Protein AF-A0A9W6TA05-F1 (afdb_monomer_lite)

Secondary structure (DSSP, 8-state):
-HHHHHHHTTGGG-TTHHHHS--HHHHHHHHHHHS--HHHHHHHHHH-GGGTS-GGGGS-HHHHHHHHSSS-----SHHHHHHHHHHHHHHS--HHHHHHHHHHHS-SEEEHHHHHHHHHHHS-HHHHHHHHHHHHHTS-S-HHHHHHHHH-SSTTS--TTS--THHHHHHHHHHHHHHHHHTT----GGGSSS---S--------SS--HHHHHHHHHHHHHHHHHHHHHHHHHTTSEEE-TT-TTEEEE---TT-

InterPro domains:
  IPR020795 Origin recognition complex, subunit 3 [PTHR12748] (10-254)
  IPR040855 Origin recognition complex subunit 3, winged helix C-terminal [PF18137] (39-254)

pLDDT: mean 71.51, std 18.36, range [35.97, 97.12]

Sequence (257 aa):
MIRKLLIKLNLSQLPFNEIFLIDYHYLFNVKLTINPNLRYNLNNSMTNSRYYLINYLHIKNEELNKRFGEGGVSGGEVNGIFDDSFKLYKLMEPSVIELYRLYREANKIINIYDFYTAFKYSLPKLKLVKLINGLINSGSDDDDERVKRILYINDNRINSDEIDSDFTDLKKSIRGILEVMTSKGDMRQDDKDEMLDLDEDEYDDNDDDNDDDDDYEWDKITLSWFLQQLVELNIIGYLKENKSKNEFFEKLVWKGI

Foldseek 3Di:
DVVVVCVVVVVVPDPPVPVVDDDVVNVVVVCCVVDPPVVVVVVCCLACVVVVPPPPLPPPVVVVCVVPVVPDDPPDDPPPVVVLVSVVCNQDPQLLSLLVVLLQVDDQKDFPVVSLVVSLVSHPLVSVLVSLVVQQVVDPPPSVVVNCVVLDPDPPPDPVPDDDPVCVVVVVLLVVVVCVVVVVPDDDPVVVPPDPDDDPPDDPPDDDPPPVVSVVVSSVSSVSSSSVSVVVCVVVPQWDQDPVDSRIIGGDDHPPD

Radius of gyration: 27.17 Å; chains: 1; bounding box: 50×50×102 Å

Structure (mmCIF, N/CA/C/O backbone):
data_AF-A0A9W6TA05-F1
#
_entry.id   AF-A0A9W6TA05-F1
#
loop_
_atom_site.group_PDB
_atom_site.id
_atom_site.type_symbol
_atom_site.label_atom_id
_atom_site.label_alt_id
_atom_site.label_comp_id
_atom_site.label_asym_id
_atom_site.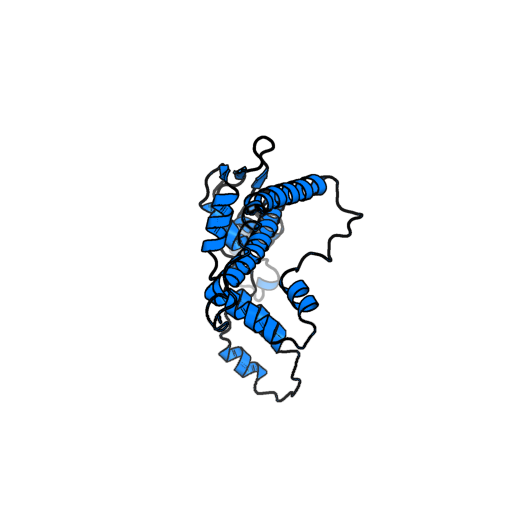label_entity_id
_atom_site.label_seq_id
_atom_site.pdbx_PDB_ins_code
_atom_site.Cartn_x
_atom_site.Cartn_y
_atom_site.Cartn_z
_atom_site.occupancy
_atom_site.B_iso_or_equiv
_atom_site.auth_seq_id
_atom_site.auth_comp_id
_atom_site.auth_asym_id
_atom_site.auth_atom_id
_atom_site.pdbx_PDB_model_num
ATOM 1 N N . MET A 1 1 ? 7.120 11.241 -42.502 1.00 56.31 1 MET A N 1
ATOM 2 C CA . MET A 1 1 ? 7.703 12.041 -43.606 1.00 56.31 1 MET A CA 1
ATOM 3 C C . MET A 1 1 ? 9.140 11.612 -43.924 1.00 56.31 1 MET A C 1
ATOM 5 O O . MET A 1 1 ? 9.411 11.298 -45.073 1.00 56.31 1 MET A O 1
ATOM 9 N N . ILE A 1 2 ? 10.015 11.466 -42.920 1.00 62.84 2 ILE A N 1
ATOM 10 C CA . ILE A 1 2 ? 11.440 11.098 -43.085 1.00 62.84 2 ILE A CA 1
ATOM 11 C C . ILE A 1 2 ? 11.657 9.707 -43.721 1.00 62.84 2 ILE A C 1
ATOM 13 O O . ILE A 1 2 ? 12.405 9.599 -44.685 1.00 62.84 2 ILE A O 1
ATOM 17 N N . ARG A 1 3 ? 10.932 8.655 -43.299 1.00 59.56 3 ARG A N 1
ATOM 18 C CA . ARG A 1 3 ? 11.033 7.316 -43.931 1.00 59.56 3 ARG A CA 1
ATOM 19 C C . ARG A 1 3 ? 10.681 7.312 -45.427 1.00 59.56 3 ARG A C 1
ATOM 21 O O . ARG A 1 3 ? 11.324 6.615 -46.199 1.00 59.56 3 ARG A O 1
ATOM 28 N N . LYS A 1 4 ? 9.705 8.125 -45.855 1.00 69.25 4 LYS A N 1
ATOM 29 C CA . LYS A 1 4 ? 9.342 8.250 -47.280 1.00 69.25 4 LYS A CA 1
ATOM 30 C C . LYS A 1 4 ? 10.450 8.933 -48.093 1.00 69.25 4 LYS A C 1
ATOM 32 O O . LYS A 1 4 ? 10.647 8.567 -49.243 1.00 69.25 4 LYS A O 1
ATOM 37 N N . LEU A 1 5 ? 11.181 9.881 -47.500 1.00 68.69 5 LEU A N 1
ATOM 38 C CA . LEU A 1 5 ? 12.358 10.519 -48.106 1.00 68.69 5 LEU A CA 1
ATOM 39 C C . LEU A 1 5 ? 13.561 9.565 -48.178 1.00 68.69 5 LEU A C 1
ATOM 41 O O . LEU A 1 5 ? 14.211 9.505 -49.215 1.00 68.69 5 LEU A O 1
ATOM 45 N N . LEU A 1 6 ? 13.803 8.768 -47.133 1.00 64.44 6 LEU A N 1
ATOM 46 C CA . LEU A 1 6 ? 14.880 7.765 -47.095 1.00 64.44 6 LEU A CA 1
ATOM 47 C C . LEU A 1 6 ? 14.702 6.661 -48.147 1.00 64.44 6 LEU A C 1
ATOM 49 O O . LEU A 1 6 ? 15.662 6.308 -48.827 1.00 64.44 6 LEU A O 1
ATOM 53 N N . ILE A 1 7 ? 13.469 6.171 -48.327 1.00 71.31 7 ILE A N 1
ATOM 54 C CA . ILE A 1 7 ? 13.131 5.197 -49.380 1.00 71.31 7 ILE A CA 1
ATOM 55 C C . ILE A 1 7 ? 13.336 5.819 -50.768 1.00 71.31 7 ILE A C 1
ATOM 57 O O . ILE A 1 7 ? 13.881 5.179 -51.660 1.00 71.31 7 ILE A O 1
ATOM 61 N N . LYS A 1 8 ? 12.955 7.091 -50.946 1.00 75.94 8 LYS A N 1
ATOM 62 C CA . LYS A 1 8 ? 13.115 7.808 -52.220 1.00 75.94 8 LYS A CA 1
ATOM 63 C C . LYS A 1 8 ? 14.584 8.059 -52.589 1.00 75.94 8 LYS A C 1
ATOM 65 O O . LYS A 1 8 ? 14.888 8.190 -53.768 1.00 75.94 8 LYS A O 1
ATOM 70 N N . LEU A 1 9 ? 15.473 8.122 -51.596 1.00 76.69 9 LEU A N 1
ATOM 71 C CA . LEU A 1 9 ? 16.919 8.309 -51.765 1.00 76.69 9 LEU A CA 1
ATOM 72 C C . LEU A 1 9 ? 17.707 6.985 -51.799 1.00 76.69 9 LEU A C 1
ATOM 74 O O . LEU A 1 9 ? 18.929 7.018 -51.876 1.00 76.69 9 LEU A O 1
ATOM 78 N N . ASN A 1 10 ? 17.026 5.833 -51.740 1.00 69.62 10 ASN A N 1
ATOM 79 C CA . ASN A 1 10 ? 17.629 4.494 -51.726 1.00 69.62 10 ASN A CA 1
ATOM 80 C C . ASN A 1 10 ? 18.672 4.274 -50.606 1.00 69.62 10 ASN A C 1
ATOM 82 O O . ASN A 1 10 ? 19.547 3.417 -50.702 1.00 69.62 10 ASN A O 1
ATOM 86 N N . LEU A 1 11 ? 18.576 5.044 -49.516 1.00 67.31 11 LEU A N 1
ATOM 87 C CA . LEU A 1 11 ? 19.518 4.989 -48.392 1.00 67.31 11 LEU A CA 1
ATOM 88 C C . LEU A 1 11 ? 19.245 3.807 -47.452 1.00 67.31 11 LEU A C 1
ATOM 90 O O . LEU A 1 11 ? 20.014 3.572 -46.530 1.00 67.31 11 LEU A O 1
ATOM 94 N N . SER A 1 12 ? 18.170 3.045 -47.671 1.00 63.91 12 SER A N 1
ATOM 95 C CA . SER A 1 12 ? 17.747 1.932 -46.811 1.00 63.91 12 SER A CA 1
ATOM 96 C C . SER A 1 12 ? 18.666 0.706 -46.839 1.00 63.91 12 SER A C 1
ATOM 98 O O . SER A 1 12 ? 18.468 -0.188 -46.026 1.00 63.91 12 SER A O 1
ATOM 100 N N . GLN A 1 13 ? 19.639 0.640 -47.752 1.00 71.94 13 GLN A N 1
ATOM 101 C CA . GLN A 1 13 ? 20.554 -0.504 -47.903 1.00 71.94 13 GLN A CA 1
ATOM 102 C C . GLN A 1 13 ? 21.997 -0.209 -47.471 1.00 71.94 13 GLN A C 1
ATOM 104 O O . GLN A 1 13 ? 22.877 -1.043 -47.674 1.00 71.94 13 GLN A O 1
ATOM 109 N N . LEU A 1 14 ? 22.268 0.965 -46.892 1.00 77.44 14 LEU A N 1
ATOM 110 C CA . LEU A 1 14 ? 23.606 1.263 -46.393 1.00 77.44 14 LEU A CA 1
ATOM 111 C C . LEU A 1 14 ? 23.923 0.384 -45.168 1.00 77.44 14 LEU A C 1
ATOM 113 O O . LEU A 1 14 ? 23.094 0.289 -44.257 1.00 77.44 14 LEU A O 1
ATOM 117 N N . PRO A 1 15 ? 25.106 -0.253 -45.124 1.00 80.88 15 PRO A N 1
ATOM 118 C CA . PRO A 1 15 ? 25.540 -0.982 -43.941 1.00 80.88 15 PRO A CA 1
ATOM 119 C C . PRO A 1 15 ? 25.705 -0.016 -42.756 1.00 80.88 15 PRO A C 1
ATOM 121 O O . PRO A 1 15 ? 26.168 1.110 -42.937 1.00 80.88 15 PRO A O 1
ATOM 124 N N . PHE A 1 16 ? 25.353 -0.468 -41.546 1.00 80.06 16 PHE A N 1
ATOM 125 C CA . PHE A 1 16 ? 25.470 0.282 -40.281 1.00 80.06 16 PHE A CA 1
ATOM 126 C C . PHE A 1 16 ? 24.572 1.522 -40.139 1.00 80.06 16 PHE A C 1
ATOM 128 O O . PHE A 1 16 ? 24.846 2.408 -39.324 1.00 80.06 16 PHE A O 1
ATOM 135 N N . ASN A 1 17 ? 23.477 1.599 -40.894 1.00 78.25 17 ASN A N 1
ATOM 136 C CA . ASN A 1 17 ? 22.502 2.684 -40.775 1.00 78.25 17 ASN A CA 1
ATOM 137 C C . ASN A 1 17 ? 21.913 2.835 -39.365 1.00 78.25 17 ASN A C 1
ATOM 139 O O . ASN A 1 17 ? 21.537 3.938 -38.972 1.00 78.25 17 ASN A O 1
ATOM 143 N N . GLU A 1 18 ? 21.848 1.750 -38.599 1.00 79.06 18 GLU A N 1
ATOM 144 C CA . GLU A 1 18 ? 21.325 1.716 -37.233 1.00 79.06 18 GLU A CA 1
ATOM 145 C C . GLU A 1 18 ? 22.164 2.556 -36.258 1.00 79.06 18 GLU A C 1
ATOM 147 O O . GLU A 1 18 ? 21.646 3.006 -35.241 1.00 79.06 18 GLU A O 1
ATOM 152 N N . ILE A 1 19 ? 23.443 2.805 -36.570 1.00 82.38 19 ILE A N 1
ATOM 153 C CA . ILE A 1 19 ? 24.331 3.636 -35.740 1.00 82.38 19 ILE A CA 1
ATOM 154 C C . ILE A 1 19 ? 23.990 5.124 -35.901 1.00 82.38 19 ILE A C 1
ATOM 156 O O . ILE A 1 19 ? 24.067 5.894 -34.945 1.00 82.38 19 ILE A O 1
ATOM 160 N N . PHE A 1 20 ? 23.610 5.537 -37.112 1.00 79.31 20 PHE A N 1
ATOM 161 C CA . PHE A 1 20 ? 23.388 6.945 -37.456 1.00 79.31 20 PHE A CA 1
ATOM 162 C C . PHE A 1 20 ? 21.909 7.348 -37.449 1.00 79.31 20 PHE A C 1
ATOM 164 O O . PHE A 1 20 ? 21.596 8.539 -37.484 1.00 79.31 20 PHE A O 1
ATOM 171 N N . LEU A 1 21 ? 20.992 6.377 -37.408 1.00 78.25 21 LEU A N 1
ATOM 172 C CA . LEU A 1 21 ? 19.553 6.610 -37.386 1.00 78.25 21 LEU A CA 1
ATOM 173 C C . LEU A 1 21 ? 18.956 6.181 -36.046 1.00 78.25 21 LEU A C 1
ATOM 175 O O . LEU A 1 21 ? 19.022 5.021 -35.656 1.00 78.25 21 LEU A O 1
ATOM 179 N N . ILE A 1 22 ? 18.281 7.116 -35.379 1.00 80.44 22 ILE A N 1
ATOM 180 C CA . ILE A 1 22 ? 17.487 6.808 -34.189 1.00 80.44 22 ILE A CA 1
ATOM 181 C C . ILE A 1 22 ? 16.205 6.114 -34.647 1.00 80.44 22 ILE A C 1
ATOM 183 O O . ILE A 1 22 ? 15.348 6.725 -35.295 1.00 80.44 22 ILE A O 1
ATOM 187 N N . ASP A 1 23 ? 16.070 4.832 -34.313 1.00 80.38 23 ASP A N 1
ATOM 188 C CA . ASP A 1 23 ? 14.856 4.088 -34.622 1.00 80.38 23 ASP A CA 1
ATOM 189 C C . ASP A 1 23 ? 13.650 4.634 -33.838 1.00 80.38 23 ASP A C 1
ATOM 191 O O . ASP A 1 23 ? 13.758 5.210 -32.751 1.00 80.38 23 ASP A O 1
ATOM 195 N N . TYR A 1 24 ? 12.462 4.419 -34.391 1.00 78.44 24 TYR A N 1
ATOM 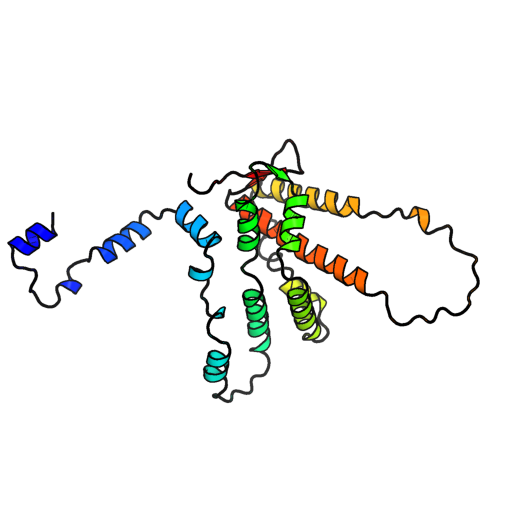196 C CA . TYR A 1 24 ? 11.197 4.827 -33.799 1.00 78.44 24 TYR A CA 1
ATOM 197 C C . TYR A 1 24 ? 10.989 4.228 -32.398 1.00 78.44 24 TYR A C 1
ATOM 199 O O . TYR A 1 24 ? 10.402 4.881 -31.537 1.00 78.44 24 TYR A O 1
ATOM 207 N N . HIS A 1 25 ? 11.516 3.026 -32.142 1.00 78.19 25 HIS A N 1
ATOM 208 C CA . HIS A 1 25 ? 11.503 2.407 -30.815 1.00 78.19 25 HIS A CA 1
ATOM 209 C C . HIS A 1 25 ? 12.269 3.236 -29.771 1.00 78.19 25 HIS A C 1
ATOM 211 O O . HIS A 1 25 ? 11.769 3.451 -28.667 1.00 78.19 25 HIS A O 1
ATOM 217 N N . TYR A 1 26 ? 13.431 3.789 -30.128 1.00 81.44 26 TYR A N 1
ATOM 218 C CA . TYR A 1 26 ? 14.169 4.694 -29.244 1.00 81.44 26 TYR A CA 1
ATOM 219 C C . TYR A 1 26 ? 13.453 6.029 -29.083 1.00 81.44 26 TYR A C 1
ATOM 221 O O . TYR A 1 26 ? 13.396 6.560 -27.977 1.00 81.44 26 TYR A O 1
ATOM 229 N N . LEU A 1 27 ? 12.837 6.544 -30.151 1.00 83.50 27 LEU A N 1
ATOM 230 C CA . LEU A 1 27 ? 12.038 7.765 -30.069 1.00 83.50 27 LEU A CA 1
ATOM 231 C C . LEU A 1 27 ? 10.844 7.608 -29.114 1.00 83.50 27 LEU A C 1
ATOM 233 O O . LEU A 1 27 ? 10.501 8.552 -28.407 1.00 83.50 27 LEU A O 1
ATOM 237 N N . PHE A 1 28 ? 10.229 6.423 -29.060 1.00 83.31 28 PHE A N 1
ATOM 238 C CA . PHE A 1 28 ? 9.178 6.113 -28.091 1.00 83.31 28 PHE A CA 1
ATOM 239 C C . PHE A 1 28 ? 9.702 6.156 -26.650 1.00 83.31 28 PHE A C 1
ATOM 241 O O . PHE A 1 28 ? 9.087 6.813 -25.812 1.00 83.31 28 PHE A O 1
ATOM 248 N N . ASN A 1 29 ? 10.860 5.548 -26.378 1.00 85.12 29 ASN A N 1
ATOM 249 C CA . ASN A 1 29 ? 11.486 5.605 -25.054 1.00 85.12 29 ASN A CA 1
ATOM 250 C C . ASN A 1 29 ? 11.856 7.039 -24.666 1.00 85.12 29 ASN A C 1
ATOM 252 O O . ASN A 1 29 ? 11.497 7.483 -23.584 1.00 85.12 29 ASN A O 1
ATOM 256 N N . VAL A 1 30 ? 12.470 7.801 -25.575 1.00 88.12 30 VAL A N 1
ATOM 257 C CA . VAL A 1 30 ? 12.788 9.222 -25.357 1.00 88.12 30 VAL A CA 1
ATOM 258 C C . VAL A 1 30 ? 11.518 10.028 -25.086 1.00 88.12 30 VAL A C 1
ATOM 260 O O . VAL A 1 30 ? 11.490 10.853 -24.177 1.00 88.12 30 VAL A O 1
ATOM 263 N N . LYS A 1 31 ? 10.432 9.764 -25.822 1.00 89.56 31 LYS A N 1
ATOM 264 C CA . LYS A 1 31 ? 9.136 10.406 -25.580 1.00 89.56 31 LYS A CA 1
ATOM 265 C C . LYS A 1 31 ? 8.586 10.066 -24.194 1.00 89.56 31 LYS A C 1
ATOM 267 O O . LYS A 1 31 ? 8.088 10.969 -23.528 1.00 89.56 31 LYS A O 1
ATOM 272 N N . LEU A 1 32 ? 8.680 8.808 -23.761 1.00 88.31 32 LEU A N 1
ATOM 273 C CA . LEU A 1 32 ? 8.287 8.393 -22.412 1.00 88.31 32 LEU A CA 1
ATOM 274 C C . LEU A 1 32 ? 9.163 9.034 -21.331 1.00 88.31 32 LEU A C 1
ATOM 276 O O . LEU A 1 32 ? 8.643 9.382 -20.278 1.00 88.31 32 LEU A O 1
ATOM 280 N N . THR A 1 33 ? 10.460 9.217 -21.585 1.00 91.06 33 THR A N 1
ATOM 281 C CA . THR A 1 33 ? 11.382 9.884 -20.656 1.00 91.06 33 THR A CA 1
ATOM 282 C C . THR A 1 33 ? 11.085 11.378 -20.535 1.00 91.06 33 THR A C 1
ATOM 284 O O . THR A 1 33 ? 11.105 11.911 -19.432 1.00 91.06 33 THR A O 1
ATOM 287 N N . ILE A 1 34 ? 10.795 12.059 -21.649 1.00 93.56 34 ILE A N 1
ATOM 288 C CA . ILE A 1 34 ? 10.547 13.511 -21.670 1.00 93.56 34 ILE A CA 1
ATOM 289 C C . ILE A 1 34 ? 9.137 13.852 -21.173 1.00 93.56 34 ILE A C 1
ATOM 291 O O . ILE A 1 34 ? 8.950 14.857 -20.494 1.00 93.56 34 ILE A O 1
ATOM 295 N N . ASN A 1 35 ? 8.136 13.044 -21.526 1.00 93.88 35 ASN A N 1
ATOM 296 C CA . ASN A 1 35 ? 6.744 13.266 -21.143 1.00 93.88 35 ASN A CA 1
ATOM 297 C C . ASN A 1 35 ? 6.129 11.974 -20.584 1.00 93.88 35 ASN A C 1
ATOM 299 O O . ASN A 1 35 ? 5.323 11.319 -21.261 1.00 93.88 35 ASN A O 1
ATOM 303 N N . PRO A 1 36 ? 6.535 11.569 -19.367 1.00 92.12 36 PRO A N 1
ATOM 304 C CA . PRO A 1 36 ? 5.981 10.391 -18.730 1.00 92.12 36 PRO A CA 1
ATOM 305 C C . PRO A 1 36 ? 4.531 10.649 -18.325 1.00 92.12 36 PRO A C 1
ATOM 307 O O . PRO A 1 36 ? 4.202 11.662 -17.708 1.00 92.12 36 PRO A O 1
ATOM 310 N N . ASN A 1 37 ? 3.653 9.683 -18.588 1.00 90.56 37 ASN A N 1
ATOM 311 C CA . ASN A 1 37 ? 2.328 9.693 -17.983 1.00 90.56 37 ASN A CA 1
ATOM 312 C C . ASN A 1 37 ? 2.445 9.235 -16.520 1.00 90.56 37 ASN A C 1
ATOM 314 O O . ASN A 1 37 ? 2.295 8.052 -16.214 1.00 90.56 37 ASN A O 1
ATOM 318 N N . LEU A 1 38 ? 2.757 10.181 -15.628 1.00 89.50 38 LEU A N 1
ATOM 319 C CA . LEU A 1 38 ? 3.044 9.923 -14.212 1.00 89.50 38 LEU A CA 1
ATOM 320 C C . LEU A 1 38 ? 1.918 9.148 -13.524 1.00 89.50 38 LEU A C 1
ATOM 322 O O . LEU A 1 38 ? 2.171 8.147 -12.861 1.00 89.50 38 LEU A O 1
ATOM 326 N N . ARG A 1 39 ? 0.664 9.559 -13.737 1.00 88.81 39 ARG A N 1
ATOM 327 C CA . ARG A 1 39 ? -0.498 8.932 -13.095 1.00 88.81 39 ARG A CA 1
ATOM 328 C C . ARG A 1 39 ? -0.754 7.521 -13.611 1.00 88.81 39 ARG A C 1
ATOM 330 O O . ARG A 1 39 ? -1.087 6.637 -12.826 1.00 88.81 39 ARG A O 1
ATOM 337 N N . TYR A 1 40 ? -0.588 7.291 -14.913 1.00 90.00 40 TYR A N 1
ATOM 338 C CA . TYR A 1 40 ? -0.660 5.941 -15.472 1.00 90.00 40 TYR A CA 1
ATOM 339 C C . TYR A 1 40 ? 0.447 5.051 -14.902 1.00 90.00 40 TYR A C 1
ATOM 341 O O . TYR A 1 40 ? 0.157 3.950 -14.443 1.00 90.00 40 TYR A O 1
ATOM 349 N N . ASN A 1 41 ? 1.688 5.544 -14.879 1.00 89.75 41 ASN A N 1
ATOM 350 C CA . ASN A 1 41 ? 2.835 4.793 -14.375 1.00 89.75 41 ASN A CA 1
ATOM 351 C C . ASN A 1 41 ? 2.672 4.438 -12.896 1.00 89.75 41 ASN A C 1
ATOM 353 O O . ASN A 1 41 ? 2.888 3.288 -12.535 1.00 89.75 41 ASN A O 1
ATOM 357 N N . LEU A 1 42 ? 2.219 5.386 -12.073 1.00 90.31 42 LEU A N 1
ATOM 358 C CA . LEU A 1 42 ? 1.962 5.185 -10.649 1.00 90.31 42 LEU A CA 1
ATOM 359 C C . LEU A 1 42 ? 0.830 4.177 -10.401 1.00 90.31 42 LEU A C 1
ATOM 361 O O . LEU A 1 42 ? 0.972 3.249 -9.612 1.00 90.31 42 LEU A O 1
ATOM 365 N N . ASN A 1 43 ? -0.298 4.313 -11.104 1.00 90.69 43 ASN A N 1
ATOM 366 C CA . ASN A 1 43 ? -1.389 3.340 -10.994 1.00 90.69 43 ASN A CA 1
ATOM 367 C C . ASN A 1 43 ? -0.948 1.946 -11.460 1.00 90.69 43 ASN A C 1
ATOM 369 O O . ASN A 1 43 ? -1.355 0.933 -10.883 1.00 90.69 43 ASN A O 1
ATOM 373 N N . ASN A 1 44 ? -0.124 1.882 -12.509 1.00 90.50 44 ASN A N 1
ATOM 374 C CA . ASN A 1 44 ? 0.406 0.626 -13.017 1.00 90.50 44 ASN A CA 1
ATOM 375 C C . ASN A 1 44 ? 1.425 0.007 -12.054 1.00 90.50 44 ASN A C 1
ATOM 377 O O . ASN A 1 44 ? 1.394 -1.206 -11.882 1.00 90.50 44 ASN A O 1
ATOM 381 N N . SER A 1 45 ? 2.269 0.802 -11.391 1.00 90.62 45 SER A N 1
ATOM 382 C CA . SER A 1 45 ? 3.227 0.302 -10.399 1.00 90.62 45 SER A CA 1
ATOM 383 C C . SER A 1 45 ? 2.544 -0.206 -9.137 1.00 90.62 45 SER A C 1
ATOM 385 O O . SER A 1 45 ? 2.928 -1.253 -8.629 1.00 90.62 45 SER A O 1
ATOM 387 N N . MET A 1 46 ? 1.483 0.469 -8.687 1.00 89.69 46 MET A N 1
ATOM 388 C CA . MET A 1 46 ? 0.685 0.019 -7.543 1.00 89.69 46 MET A CA 1
ATOM 389 C C . MET A 1 46 ? -0.204 -1.190 -7.876 1.00 89.69 46 MET A C 1
ATOM 391 O O . MET A 1 46 ? -0.543 -1.971 -6.998 1.00 89.69 46 MET A O 1
ATOM 395 N N . THR A 1 47 ? -0.590 -1.378 -9.145 1.00 90.06 47 THR A N 1
ATOM 396 C CA . THR A 1 47 ? -1.385 -2.549 -9.566 1.00 90.06 47 THR A CA 1
ATOM 397 C C . THR A 1 47 ? -0.514 -3.758 -9.898 1.00 90.06 47 THR A C 1
ATOM 399 O O . THR A 1 47 ? -0.886 -4.886 -9.593 1.00 90.06 47 THR A O 1
ATOM 402 N N . A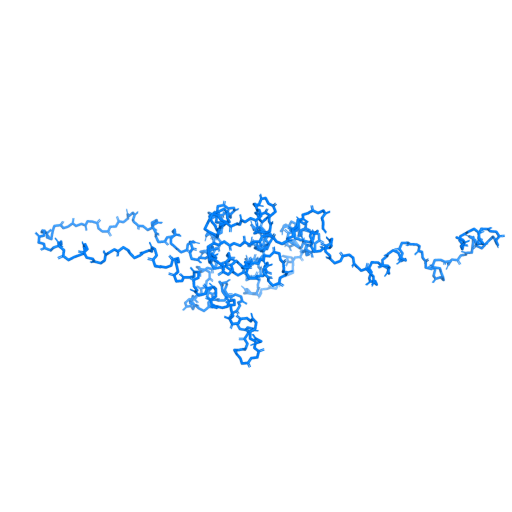SN A 1 48 ? 0.618 -3.533 -10.562 1.00 86.44 48 ASN A N 1
ATOM 403 C CA . ASN A 1 48 ? 1.489 -4.571 -11.099 1.00 86.44 48 ASN A CA 1
ATOM 404 C C . ASN A 1 48 ? 2.920 -4.393 -10.580 1.00 86.44 48 ASN A C 1
ATOM 406 O O . ASN A 1 48 ? 3.879 -4.280 -11.349 1.00 86.44 48 ASN A O 1
ATOM 410 N N . SER A 1 49 ? 3.048 -4.386 -9.257 1.00 85.62 49 SER A N 1
ATOM 411 C CA . SER A 1 49 ? 4.304 -4.256 -8.510 1.00 85.62 49 SER A CA 1
ATOM 412 C C . SER A 1 49 ? 5.419 -5.179 -9.016 1.00 85.62 49 SER A C 1
ATOM 414 O O . SER A 1 49 ? 6.576 -4.775 -9.117 1.00 85.62 49 SER A O 1
ATOM 416 N N . ARG A 1 50 ? 5.046 -6.386 -9.454 1.00 80.88 50 ARG A N 1
ATOM 417 C CA . ARG A 1 50 ? 5.931 -7.432 -9.989 1.00 80.88 50 ARG A CA 1
ATOM 418 C C . ARG A 1 50 ? 6.771 -7.019 -11.197 1.00 80.88 50 ARG A C 1
ATOM 420 O O . ARG A 1 50 ? 7.780 -7.663 -11.453 1.00 80.88 50 ARG A O 1
ATOM 427 N N . TYR A 1 51 ? 6.365 -6.006 -11.966 1.00 80.25 51 TYR A N 1
ATOM 428 C CA . TYR A 1 51 ? 7.178 -5.511 -13.088 1.00 80.25 51 TYR A CA 1
ATOM 429 C C . TYR A 1 51 ? 8.253 -4.510 -12.655 1.00 80.25 51 TYR A C 1
ATOM 431 O O . TYR A 1 51 ? 9.185 -4.261 -13.415 1.00 80.25 51 TYR A O 1
ATOM 439 N N . TYR A 1 52 ? 8.103 -3.914 -11.471 1.00 81.00 52 TYR A N 1
ATOM 440 C CA . TYR A 1 52 ? 8.942 -2.816 -10.989 1.00 81.00 52 TYR A CA 1
ATOM 441 C C . TYR A 1 52 ? 9.887 -3.255 -9.879 1.00 81.00 52 TYR A C 1
ATOM 443 O O . TYR A 1 52 ? 11.016 -2.778 -9.798 1.00 81.00 52 TYR A O 1
ATOM 451 N N . LEU A 1 53 ? 9.437 -4.180 -9.037 1.00 79.25 53 LEU A N 1
ATOM 452 C CA . LEU A 1 53 ? 10.299 -4.825 -8.066 1.00 79.25 53 LEU A CA 1
ATOM 453 C C . LEU A 1 53 ? 11.187 -5.811 -8.818 1.00 79.25 53 LEU A C 1
ATOM 455 O O . LEU A 1 53 ? 10.701 -6.636 -9.593 1.00 79.25 53 LEU A O 1
ATOM 459 N N . ILE A 1 54 ? 12.501 -5.700 -8.614 1.00 66.19 54 ILE A N 1
ATOM 460 C CA . ILE A 1 54 ? 13.454 -6.670 -9.145 1.00 66.19 54 ILE A CA 1
ATOM 461 C C . ILE A 1 54 ? 13.067 -8.015 -8.539 1.00 66.19 54 ILE A C 1
ATOM 463 O O . ILE A 1 54 ? 13.315 -8.287 -7.366 1.00 66.19 54 ILE A O 1
ATOM 467 N N . ASN A 1 55 ? 12.443 -8.857 -9.356 1.00 55.66 55 ASN A N 1
ATOM 468 C CA . ASN A 1 55 ? 12.014 -10.202 -9.009 1.00 55.66 55 ASN A CA 1
ATOM 469 C C . ASN A 1 55 ? 13.208 -11.163 -8.869 1.00 55.66 55 ASN A C 1
ATOM 471 O O . ASN A 1 55 ? 13.188 -12.278 -9.384 1.00 55.66 55 ASN A O 1
ATOM 475 N N . TYR A 1 56 ? 14.231 -10.773 -8.105 1.00 50.44 56 TYR A N 1
ATOM 476 C CA . TYR A 1 56 ? 15.167 -11.726 -7.509 1.00 50.44 56 TYR A CA 1
ATOM 477 C C . TYR A 1 56 ? 14.411 -12.728 -6.611 1.00 50.44 56 TYR A C 1
ATOM 479 O O . TYR A 1 56 ? 14.816 -13.874 -6.477 1.00 50.44 56 TYR A O 1
ATOM 487 N N . LEU A 1 57 ? 13.231 -12.328 -6.117 1.00 49.59 57 LEU A N 1
ATOM 488 C CA . LEU A 1 57 ? 12.250 -13.133 -5.379 1.00 49.59 57 LEU A CA 1
ATOM 489 C C . LEU A 1 57 ? 11.568 -14.254 -6.191 1.00 49.59 57 LEU A C 1
ATOM 491 O O . LEU A 1 57 ? 10.974 -15.157 -5.601 1.00 49.59 57 LEU A O 1
ATOM 495 N N . HIS A 1 58 ? 11.637 -14.216 -7.529 1.00 50.56 58 HIS A N 1
ATOM 496 C CA . HIS A 1 58 ? 11.079 -15.263 -8.402 1.00 50.56 58 HIS A CA 1
ATOM 497 C C . HIS A 1 58 ? 12.146 -16.117 -9.088 1.00 50.56 58 HIS A C 1
ATOM 499 O O . HIS A 1 58 ? 11.800 -17.079 -9.781 1.00 50.56 58 HIS A O 1
ATOM 505 N N . ILE A 1 59 ? 13.430 -15.815 -8.875 1.00 54.03 59 ILE A N 1
ATOM 506 C CA . ILE A 1 59 ? 14.482 -16.795 -9.127 1.00 54.03 59 ILE A CA 1
ATOM 507 C C . ILE A 1 59 ? 14.216 -17.919 -8.126 1.00 54.03 59 ILE A C 1
ATOM 509 O O . ILE A 1 59 ? 14.184 -17.687 -6.919 1.00 54.03 59 ILE A O 1
ATOM 513 N N . LYS A 1 60 ? 13.929 -19.132 -8.612 1.00 55.03 60 LYS A N 1
ATOM 514 C CA . LYS A 1 60 ? 13.739 -20.291 -7.731 1.00 55.03 60 LYS A CA 1
ATOM 515 C C . LYS A 1 60 ? 14.948 -20.362 -6.795 1.00 55.03 60 LYS A C 1
ATOM 517 O O . LYS A 1 60 ? 16.069 -20.416 -7.288 1.00 55.03 60 LYS A O 1
ATOM 522 N N . ASN A 1 61 ? 14.730 -20.406 -5.478 1.00 53.44 61 ASN A N 1
ATOM 523 C CA . ASN A 1 61 ? 15.802 -20.549 -4.475 1.00 53.44 61 ASN A CA 1
ATOM 524 C C . ASN A 1 61 ? 16.796 -21.679 -4.819 1.00 53.44 61 ASN A C 1
ATOM 526 O O . ASN A 1 61 ? 17.967 -21.598 -4.470 1.00 53.44 61 ASN A O 1
ATOM 530 N N . GLU A 1 62 ? 16.360 -22.699 -5.567 1.00 55.69 62 GLU A N 1
ATOM 531 C CA . GLU A 1 62 ? 17.218 -23.757 -6.113 1.00 55.69 62 GLU A CA 1
ATOM 532 C C . GLU A 1 62 ? 18.355 -23.250 -7.018 1.00 55.69 62 GLU A C 1
ATOM 534 O O . GLU A 1 62 ? 19.445 -23.815 -6.987 1.00 55.69 62 GLU A O 1
ATOM 539 N N . GLU A 1 63 ? 18.149 -22.200 -7.816 1.00 58.09 63 GLU A N 1
ATOM 540 C CA . GLU A 1 63 ? 19.196 -21.627 -8.674 1.00 58.09 63 GLU A CA 1
ATOM 541 C C . GLU A 1 63 ? 20.167 -20.743 -7.890 1.00 58.09 63 GLU A C 1
ATOM 543 O O . GLU A 1 63 ? 21.354 -20.713 -8.212 1.00 58.09 63 GLU A O 1
ATOM 548 N N . LEU A 1 64 ? 19.697 -20.062 -6.843 1.00 53.44 64 LEU A N 1
ATOM 549 C CA . LEU A 1 64 ? 20.553 -19.259 -5.968 1.00 53.44 64 LEU A CA 1
ATOM 550 C C . LEU A 1 64 ? 21.437 -20.141 -5.088 1.00 53.44 64 LEU A C 1
ATOM 552 O O . LEU A 1 64 ? 22.652 -19.950 -5.062 1.00 53.44 64 LEU A O 1
ATOM 556 N N . ASN A 1 65 ? 20.861 -21.178 -4.480 1.00 52.50 65 ASN A N 1
ATOM 557 C CA . ASN A 1 65 ? 21.622 -22.145 -3.694 1.00 52.50 65 ASN A CA 1
ATOM 558 C C . ASN A 1 65 ? 22.625 -22.923 -4.557 1.00 52.50 65 ASN A C 1
ATOM 560 O O . ASN A 1 65 ? 23.722 -23.205 -4.093 1.00 52.50 65 ASN A O 1
ATOM 564 N N . LYS A 1 66 ? 22.316 -23.207 -5.831 1.00 59.59 66 LYS A N 1
ATOM 565 C CA . LYS A 1 66 ? 23.293 -23.800 -6.765 1.00 59.59 66 LYS A CA 1
ATOM 566 C C . LYS A 1 66 ? 24.398 -22.830 -7.186 1.00 59.59 66 LYS A C 1
ATOM 568 O O . LYS A 1 66 ? 25.538 -23.247 -7.334 1.00 59.59 66 LYS A O 1
ATOM 573 N N . ARG A 1 67 ? 24.089 -21.544 -7.387 1.00 52.81 67 ARG A N 1
ATOM 574 C CA . ARG A 1 67 ? 25.079 -20.541 -7.828 1.00 52.81 67 ARG A CA 1
ATOM 575 C C . ARG A 1 67 ? 26.032 -20.096 -6.723 1.00 52.81 67 ARG A C 1
ATOM 577 O O . ARG A 1 67 ? 27.167 -19.746 -7.029 1.00 52.81 67 ARG A O 1
ATOM 584 N N . PHE A 1 68 ? 25.579 -20.101 -5.473 1.00 54.06 68 PHE A N 1
ATOM 585 C CA . PHE A 1 68 ? 26.366 -19.640 -4.327 1.00 54.06 68 PHE A CA 1
ATOM 586 C C . PHE A 1 68 ? 26.810 -20.774 -3.387 1.00 54.06 68 PHE A C 1
ATOM 588 O O . PHE A 1 68 ? 27.689 -20.555 -2.562 1.00 54.06 68 PHE A O 1
ATOM 595 N N . GLY A 1 69 ? 26.259 -21.986 -3.525 1.00 48.91 69 GLY A N 1
ATOM 596 C CA . GLY A 1 69 ? 26.548 -23.133 -2.653 1.00 48.91 69 GLY A CA 1
ATOM 597 C C . GLY A 1 69 ? 27.751 -23.997 -3.044 1.00 48.91 69 GLY A C 1
ATOM 598 O O . GLY A 1 69 ? 28.124 -24.870 -2.268 1.00 48.91 69 GLY A O 1
ATOM 599 N N . GLU A 1 70 ? 28.385 -23.777 -4.199 1.00 48.72 70 GLU A N 1
ATOM 600 C CA . GLU A 1 70 ? 29.566 -24.566 -4.611 1.00 48.72 70 GLU A CA 1
ATOM 601 C C . GLU A 1 70 ? 30.909 -23.855 -4.357 1.00 48.72 70 GLU A C 1
ATOM 603 O O . GLU A 1 70 ? 31.970 -24.470 -4.457 1.00 48.72 70 GLU A O 1
ATOM 608 N N . GLY A 1 71 ? 30.892 -22.579 -3.961 1.00 43.16 71 GLY A N 1
ATOM 609 C CA . GLY A 1 71 ? 32.090 -21.843 -3.559 1.00 43.16 71 GLY A CA 1
ATOM 610 C C . GLY A 1 71 ? 32.229 -21.823 -2.043 1.00 43.16 71 GLY A C 1
ATOM 611 O O . GLY A 1 71 ? 31.675 -20.940 -1.400 1.00 43.16 71 GLY A O 1
ATOM 612 N N . GLY A 1 72 ? 32.955 -22.791 -1.477 1.00 40.62 72 GLY A N 1
ATOM 613 C CA . GLY A 1 72 ? 33.182 -22.952 -0.038 1.00 40.62 72 GLY A CA 1
ATOM 614 C C . GLY A 1 72 ? 33.825 -21.744 0.650 1.00 40.62 72 GLY A C 1
ATOM 615 O O . GLY A 1 72 ? 35.025 -21.740 0.915 1.00 40.62 72 GLY A O 1
ATOM 616 N N . VAL A 1 73 ? 33.015 -20.745 0.999 1.00 45.25 73 VAL A N 1
ATOM 617 C CA . VAL A 1 73 ? 33.376 -19.694 1.949 1.00 45.25 73 VAL A CA 1
ATOM 618 C C . VAL A 1 73 ? 32.532 -19.896 3.198 1.00 45.25 73 VAL A C 1
ATOM 620 O O . VAL A 1 73 ? 31.365 -19.522 3.275 1.00 45.25 73 VAL A O 1
ATOM 623 N N . SER A 1 74 ? 33.161 -20.523 4.184 1.00 45.47 74 SER A N 1
ATOM 624 C CA . SER A 1 74 ? 32.735 -20.596 5.576 1.00 45.47 74 SER A CA 1
ATOM 625 C C . SER A 1 74 ? 32.731 -19.194 6.209 1.00 45.47 74 SER A C 1
ATOM 627 O O . SER A 1 74 ? 33.641 -18.839 6.956 1.00 45.47 74 SER A O 1
ATOM 629 N N . GLY A 1 75 ? 31.735 -18.375 5.868 1.00 39.09 75 GLY A N 1
ATOM 630 C CA . GLY A 1 75 ? 31.433 -17.089 6.504 1.00 39.09 75 GLY A CA 1
ATOM 631 C C . GLY A 1 75 ? 29.988 -17.104 6.998 1.00 39.09 75 GLY A C 1
ATOM 632 O O . GLY A 1 75 ? 29.071 -16.806 6.241 1.00 39.09 75 GLY A O 1
ATOM 633 N N . GLY A 1 76 ? 29.797 -17.537 8.244 1.00 44.34 76 GLY A N 1
ATOM 634 C CA . GLY A 1 76 ? 28.550 -18.104 8.766 1.00 44.34 76 GLY A CA 1
ATOM 635 C C . GLY A 1 76 ? 27.432 -17.159 9.211 1.00 44.34 76 GLY A C 1
ATOM 636 O O . GLY A 1 76 ? 26.471 -17.664 9.767 1.00 44.34 76 GLY A O 1
ATOM 637 N N . GLU A 1 77 ? 27.487 -15.843 8.998 1.00 48.34 77 GLU A N 1
ATOM 638 C CA . GLU A 1 77 ? 26.509 -14.947 9.662 1.00 48.34 77 GLU A CA 1
ATOM 639 C C . GLU A 1 77 ? 25.842 -13.910 8.746 1.00 48.34 77 GLU A C 1
ATOM 641 O O . GLU A 1 77 ? 24.737 -13.454 9.026 1.00 48.34 77 GLU A O 1
ATOM 646 N N . VAL A 1 78 ? 26.426 -13.582 7.589 1.00 46.19 78 VAL A N 1
ATOM 647 C CA . VAL A 1 78 ? 25.896 -12.501 6.729 1.00 46.19 78 VAL A CA 1
ATOM 648 C C . VAL A 1 78 ? 24.764 -12.979 5.801 1.00 46.19 78 VAL A C 1
ATOM 650 O O . VAL A 1 78 ? 23.962 -12.178 5.325 1.00 46.19 78 VAL A O 1
ATOM 653 N N . ASN A 1 79 ? 24.642 -14.293 5.582 1.00 48.47 79 ASN A N 1
ATOM 654 C CA . ASN A 1 79 ? 23.652 -14.867 4.662 1.00 48.47 79 ASN A CA 1
ATOM 655 C C . ASN A 1 79 ? 22.255 -15.078 5.279 1.00 48.47 79 ASN A C 1
ATOM 657 O O . ASN A 1 79 ? 21.293 -15.199 4.526 1.00 48.47 79 ASN A O 1
ATOM 661 N N . GLY A 1 80 ? 22.113 -15.099 6.612 1.00 52.69 80 GLY A N 1
ATOM 662 C CA . GLY A 1 80 ? 20.824 -15.373 7.271 1.00 52.69 80 GLY A CA 1
ATOM 663 C C . GLY A 1 80 ? 19.831 -14.208 7.192 1.00 52.69 80 GLY A C 1
ATOM 664 O O . GLY A 1 80 ? 18.687 -14.380 6.785 1.00 52.69 80 GLY A O 1
ATOM 665 N N . ILE A 1 81 ? 20.291 -12.987 7.488 1.00 48.84 81 ILE A N 1
ATOM 666 C CA . ILE A 1 81 ? 19.420 -11.799 7.599 1.00 48.84 81 ILE A CA 1
ATOM 667 C C . ILE A 1 81 ? 18.820 -11.395 6.243 1.00 48.84 81 ILE A C 1
ATOM 669 O O . ILE A 1 81 ? 17.651 -11.000 6.155 1.00 48.84 81 ILE A O 1
ATOM 673 N N . PHE A 1 82 ? 19.612 -11.504 5.171 1.00 53.47 82 PHE A N 1
ATOM 674 C CA . PHE A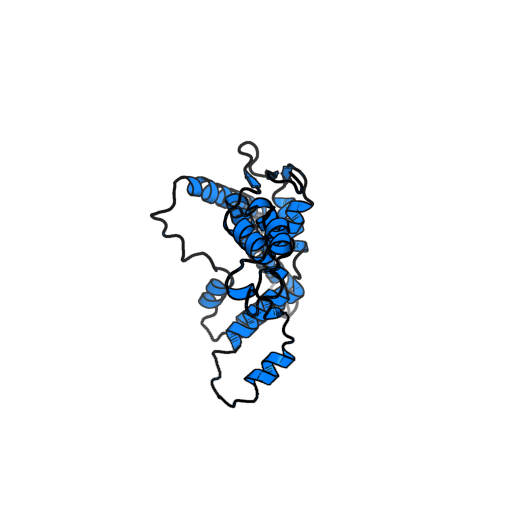 1 82 ? 19.116 -11.250 3.822 1.00 53.47 82 PHE A CA 1
ATOM 675 C C . PHE A 1 82 ? 18.061 -12.289 3.427 1.00 53.47 82 PHE A C 1
ATOM 677 O O . PHE A 1 82 ? 17.001 -11.901 2.940 1.00 53.47 82 PHE A O 1
ATOM 684 N N . ASP A 1 83 ? 18.300 -13.578 3.690 1.00 64.31 83 ASP A N 1
ATOM 685 C CA . ASP A 1 83 ? 17.377 -14.665 3.333 1.00 64.31 83 ASP A CA 1
ATOM 686 C C . ASP A 1 83 ? 15.995 -14.501 3.992 1.00 64.31 83 ASP A C 1
ATOM 688 O O . ASP A 1 83 ? 14.966 -14.654 3.332 1.00 64.31 83 ASP A O 1
ATOM 692 N N . ASP A 1 84 ? 15.939 -14.087 5.258 1.00 64.94 84 ASP A N 1
ATOM 693 C CA . ASP A 1 84 ? 14.661 -13.953 5.967 1.00 64.94 84 ASP A CA 1
ATOM 694 C C . ASP A 1 84 ? 13.845 -12.726 5.541 1.00 64.94 84 ASP A C 1
ATOM 696 O O . ASP A 1 84 ? 12.624 -12.814 5.370 1.00 64.94 84 ASP A O 1
ATOM 700 N N . SER A 1 85 ? 14.515 -11.609 5.243 1.00 63.53 85 SER A N 1
ATOM 701 C CA . SER A 1 85 ? 13.861 -10.446 4.626 1.00 63.53 85 SER A CA 1
ATOM 702 C C . SER A 1 85 ? 13.283 -10.807 3.250 1.00 63.53 85 SER A C 1
ATOM 704 O O . SER A 1 85 ? 12.168 -10.408 2.911 1.00 63.53 85 SER A O 1
ATOM 706 N N . PHE A 1 86 ? 13.992 -11.623 2.459 1.00 70.50 86 PHE A N 1
ATOM 707 C CA . PHE A 1 86 ? 13.481 -12.123 1.177 1.00 70.50 86 PHE A CA 1
ATOM 708 C C . PHE A 1 86 ? 12.304 -13.095 1.344 1.00 70.50 86 PHE A C 1
ATOM 710 O O . PHE A 1 86 ? 11.372 -13.066 0.534 1.00 70.50 86 PHE A O 1
ATOM 717 N N . LYS A 1 87 ? 12.288 -13.923 2.398 1.00 74.06 87 LYS A N 1
ATOM 718 C CA . LYS A 1 87 ? 11.131 -14.779 2.716 1.00 74.06 87 LYS A CA 1
ATOM 719 C C . LYS A 1 87 ? 9.882 -13.944 3.009 1.00 74.06 87 LYS A C 1
ATOM 721 O O . LYS A 1 87 ? 8.808 -14.318 2.537 1.00 74.06 87 LYS A O 1
ATOM 726 N N . LEU A 1 88 ? 10.017 -12.801 3.688 1.00 76.38 88 LEU A N 1
ATOM 727 C CA . LEU A 1 88 ? 8.899 -11.884 3.936 1.00 76.38 88 LEU A CA 1
ATOM 728 C C . LEU A 1 88 ? 8.308 -11.338 2.626 1.00 76.38 88 LEU A C 1
ATOM 730 O O . LEU A 1 88 ? 7.109 -11.482 2.391 1.00 76.38 88 LEU A O 1
ATOM 734 N N . TYR A 1 89 ? 9.142 -10.817 1.722 1.00 77.19 89 TYR A N 1
ATOM 735 C CA . TYR A 1 89 ? 8.680 -10.303 0.421 1.00 77.19 89 TYR A CA 1
ATOM 736 C C . TYR A 1 89 ? 8.108 -11.381 -0.516 1.00 77.19 89 TYR A C 1
ATOM 738 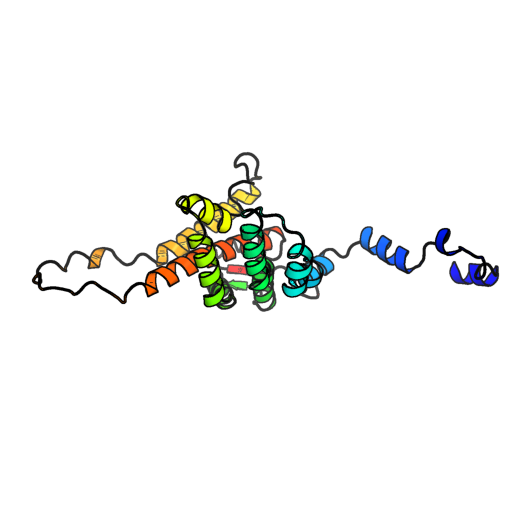O O . TYR A 1 89 ? 7.417 -11.073 -1.486 1.00 77.19 89 TYR A O 1
ATOM 746 N N . LYS A 1 90 ? 8.394 -12.660 -0.254 1.00 78.19 90 LYS A N 1
ATOM 747 C CA . LYS A 1 90 ? 7.759 -13.783 -0.957 1.00 78.19 90 LYS A CA 1
ATOM 748 C C . LYS A 1 90 ? 6.354 -14.077 -0.425 1.00 78.19 90 LYS A C 1
ATOM 750 O O . LYS A 1 90 ? 5.531 -14.630 -1.155 1.00 78.19 90 LYS A O 1
ATOM 755 N N . LEU A 1 91 ? 6.099 -13.763 0.844 1.00 80.31 91 LEU A N 1
ATOM 756 C CA . LEU A 1 91 ? 4.817 -13.994 1.507 1.00 80.31 91 LEU A CA 1
ATOM 757 C C . LEU A 1 91 ? 3.840 -12.835 1.322 1.00 80.31 91 LEU A C 1
ATOM 759 O O . LEU A 1 91 ? 2.643 -13.092 1.210 1.00 80.31 91 LEU A O 1
ATOM 763 N N . MET A 1 92 ? 4.337 -11.599 1.271 1.00 83.56 92 MET A N 1
ATOM 764 C CA . MET A 1 92 ? 3.522 -10.406 1.050 1.00 83.56 92 MET A CA 1
ATOM 765 C C . MET A 1 92 ? 4.156 -9.477 0.014 1.00 83.56 92 MET A C 1
ATOM 767 O O . MET A 1 92 ? 5.373 -9.291 -0.009 1.00 83.56 92 MET A O 1
ATOM 771 N N . GLU A 1 93 ? 3.325 -8.872 -0.838 1.00 85.06 93 GLU A N 1
ATOM 772 C CA . GLU A 1 93 ? 3.767 -7.724 -1.633 1.00 85.06 93 GLU A CA 1
ATOM 773 C C . GLU A 1 93 ? 4.055 -6.535 -0.697 1.00 85.06 93 GLU A C 1
ATOM 775 O O . GLU A 1 93 ? 3.622 -6.550 0.461 1.00 85.06 93 GLU A O 1
ATOM 780 N N . PRO A 1 94 ? 4.802 -5.504 -1.145 1.00 86.81 94 PRO A N 1
ATOM 781 C CA . PRO A 1 94 ? 5.023 -4.336 -0.308 1.00 86.81 94 PRO A CA 1
ATOM 782 C C . PRO A 1 94 ? 3.693 -3.792 0.182 1.00 86.81 94 PRO A C 1
ATOM 784 O O . PRO A 1 94 ? 2.735 -3.681 -0.583 1.00 86.81 94 PRO A O 1
ATOM 787 N N . SER A 1 95 ? 3.653 -3.474 1.466 1.00 87.06 95 SER A N 1
ATOM 788 C CA . SER A 1 95 ? 2.415 -3.285 2.204 1.00 87.06 95 SER A CA 1
ATOM 789 C C . SER A 1 95 ? 1.481 -2.275 1.515 1.00 87.06 95 SER A C 1
ATOM 791 O O . SER A 1 95 ? 0.331 -2.607 1.236 1.00 87.06 95 SER A O 1
ATOM 793 N N . VAL A 1 96 ? 2.010 -1.133 1.056 1.00 90.69 96 VAL A N 1
ATOM 794 C CA . VAL A 1 96 ? 1.265 -0.092 0.316 1.00 90.69 96 VAL A CA 1
ATOM 795 C C . VAL A 1 96 ? 0.464 -0.614 -0.887 1.00 90.69 96 VAL A C 1
ATOM 797 O O . VAL A 1 96 ? -0.602 -0.082 -1.200 1.00 90.69 96 VAL A O 1
ATOM 800 N N . ILE A 1 97 ? 0.936 -1.669 -1.558 1.00 92.12 97 ILE A N 1
ATOM 801 C CA . ILE A 1 97 ? 0.237 -2.296 -2.688 1.00 92.12 97 ILE A CA 1
ATOM 802 C C . ILE A 1 97 ? -0.965 -3.108 -2.209 1.00 92.12 97 ILE A C 1
ATOM 804 O O . ILE A 1 97 ? -2.019 -3.053 -2.847 1.00 92.12 97 ILE A O 1
ATOM 808 N N . GLU A 1 98 ? -0.844 -3.820 -1.088 1.00 92.06 98 GLU A N 1
ATOM 809 C CA . GLU A 1 98 ? -1.970 -4.551 -0.499 1.00 92.06 98 GLU A CA 1
ATOM 810 C C . GLU A 1 98 ? -3.073 -3.583 -0.059 1.00 92.06 98 GLU A C 1
ATOM 812 O O . GLU A 1 98 ? -4.237 -3.757 -0.431 1.00 92.06 98 GLU A O 1
ATOM 817 N N . LEU A 1 99 ? -2.716 -2.474 0.600 1.00 94.62 99 LEU A N 1
ATOM 818 C CA . LEU A 1 99 ? -3.699 -1.442 0.936 1.00 94.62 99 LEU A CA 1
ATOM 819 C C . LEU A 1 99 ? -4.293 -0.769 -0.310 1.00 94.62 99 LEU A C 1
ATOM 821 O O . LEU A 1 99 ? -5.491 -0.481 -0.354 1.00 94.62 99 LEU A O 1
ATOM 825 N N . TYR A 1 100 ? -3.494 -0.560 -1.362 1.00 95.00 100 TYR A N 1
ATOM 826 C CA . TYR A 1 100 ? -3.982 0.002 -2.623 1.00 95.00 100 TYR A CA 1
ATOM 827 C C . TYR A 1 100 ? -5.018 -0.898 -3.323 1.00 95.00 100 TYR A C 1
ATOM 829 O O . TYR A 1 100 ? -5.945 -0.391 -3.966 1.00 95.00 100 TYR A O 1
ATOM 837 N N . ARG A 1 101 ? -4.911 -2.228 -3.200 1.00 94.25 101 ARG A N 1
ATOM 838 C CA . ARG A 1 101 ? -5.923 -3.158 -3.737 1.00 94.25 101 ARG A CA 1
ATOM 839 C C . ARG A 1 101 ? -7.277 -2.933 -3.078 1.00 94.25 101 ARG A C 1
ATOM 841 O O . ARG A 1 101 ? -8.264 -2.732 -3.786 1.00 94.25 101 ARG A O 1
ATOM 848 N N . LEU A 1 102 ? -7.296 -2.851 -1.750 1.00 95.56 102 LEU A N 1
ATOM 849 C CA . LEU A 1 102 ? -8.510 -2.559 -0.987 1.00 95.56 102 LEU A CA 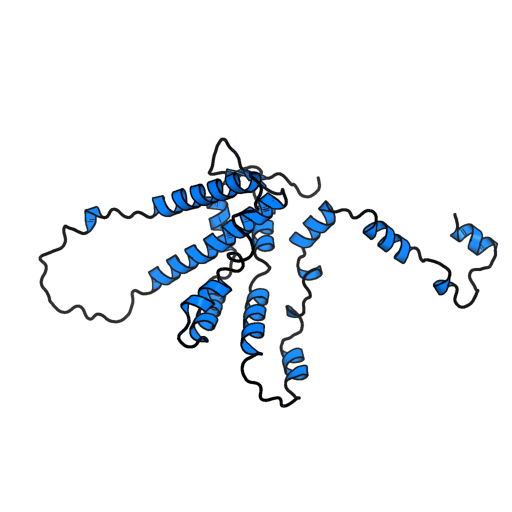1
ATOM 850 C C . LEU A 1 102 ? -9.040 -1.158 -1.309 1.00 95.56 102 LEU A C 1
ATOM 852 O O . LEU A 1 102 ? -10.232 -0.978 -1.550 1.00 95.56 102 LEU A O 1
ATOM 856 N N . TYR A 1 103 ? -8.150 -0.166 -1.407 1.00 95.75 103 TYR A N 1
ATOM 857 C CA . TYR A 1 103 ? -8.506 1.198 -1.801 1.00 95.75 103 TYR A CA 1
ATOM 858 C C . TYR A 1 103 ? -9.235 1.240 -3.148 1.00 95.75 103 TYR A C 1
ATOM 860 O O . TYR A 1 103 ? -10.185 2.007 -3.326 1.00 95.75 103 TYR A O 1
ATOM 868 N N . ARG A 1 104 ? -8.807 0.431 -4.126 1.00 94.12 104 ARG A N 1
ATOM 869 C CA . ARG A 1 104 ? -9.434 0.397 -5.454 1.00 94.12 104 ARG A CA 1
ATOM 870 C C . ARG A 1 104 ? -10.882 -0.078 -5.402 1.00 94.12 104 ARG A C 1
ATOM 872 O O . ARG A 1 104 ? -11.691 0.485 -6.141 1.00 94.12 104 ARG A O 1
ATOM 879 N N . GLU A 1 105 ? -11.177 -1.051 -4.550 1.00 94.88 105 GLU A N 1
ATOM 880 C CA . GLU A 1 105 ? -12.504 -1.656 -4.380 1.00 94.88 105 GLU A CA 1
ATOM 881 C C . GLU A 1 105 ? -13.400 -0.860 -3.423 1.00 94.88 105 GLU A C 1
ATOM 883 O O . GLU A 1 105 ? -14.623 -0.918 -3.527 1.00 94.88 105 GLU A O 1
ATOM 888 N N . ALA A 1 106 ? -12.801 -0.054 -2.545 1.00 95.62 106 ALA A N 1
ATOM 889 C CA . ALA A 1 106 ? -13.523 0.777 -1.598 1.00 95.62 106 ALA A CA 1
ATOM 890 C C . ALA A 1 106 ? -14.336 1.910 -2.259 1.00 95.62 106 ALA A C 1
ATOM 892 O O . ALA A 1 106 ? -14.016 2.430 -3.342 1.00 95.62 106 ALA A O 1
ATOM 893 N N . ASN A 1 107 ? -15.379 2.323 -1.535 1.00 94.88 107 ASN A N 1
ATOM 894 C CA . ASN A 1 107 ? -16.273 3.426 -1.881 1.00 94.88 107 ASN A CA 1
ATOM 895 C C . ASN A 1 107 ? -15.562 4.792 -1.874 1.00 94.88 107 ASN A C 1
ATOM 897 O O . ASN A 1 107 ? -14.416 4.928 -1.452 1.00 94.88 107 ASN A O 1
ATOM 901 N N . LYS A 1 108 ? -16.266 5.842 -2.332 1.00 94.19 108 LYS A N 1
ATOM 902 C CA . LYS A 1 108 ? -15.740 7.219 -2.315 1.00 94.19 108 LYS A CA 1
ATOM 903 C C . LYS A 1 108 ? -15.364 7.682 -0.901 1.00 94.19 108 LYS A C 1
ATOM 905 O O . LYS A 1 108 ? -14.369 8.374 -0.722 1.00 94.19 108 LYS A O 1
ATOM 910 N N . ILE A 1 109 ? -16.202 7.349 0.072 1.00 94.75 109 ILE A N 1
ATOM 911 C CA . ILE A 1 109 ? -15.998 7.659 1.484 1.00 94.75 109 ILE A CA 1
ATOM 912 C C . ILE A 1 109 ? -15.696 6.331 2.168 1.00 94.75 109 ILE A C 1
ATOM 914 O O . ILE A 1 109 ? -16.469 5.383 2.022 1.00 94.75 109 ILE A O 1
ATOM 918 N N . ILE A 1 110 ? -14.565 6.266 2.862 1.00 95.94 110 ILE A N 1
ATOM 919 C CA . ILE A 1 110 ? -14.009 5.037 3.428 1.00 95.94 110 ILE A CA 1
ATOM 920 C C . ILE A 1 110 ? -14.000 5.177 4.948 1.00 95.94 110 ILE A C 1
ATOM 922 O O . ILE A 1 110 ? -13.415 6.129 5.457 1.00 95.94 110 ILE A O 1
ATOM 926 N N . ASN A 1 111 ? -14.647 4.251 5.658 1.00 95.38 111 ASN A N 1
ATOM 927 C CA . ASN A 1 111 ? -14.540 4.137 7.114 1.00 95.38 111 ASN A CA 1
ATOM 928 C C . ASN A 1 111 ? -13.168 3.551 7.471 1.00 95.38 111 ASN A C 1
ATOM 930 O O . ASN A 1 111 ? -12.793 2.511 6.929 1.00 95.38 111 ASN A O 1
ATOM 934 N N . ILE A 1 112 ? -12.430 4.212 8.364 1.00 94.38 112 ILE A N 1
ATOM 935 C CA . ILE A 1 112 ? -11.071 3.804 8.753 1.00 94.38 112 ILE A CA 1
ATOM 936 C C . ILE A 1 112 ? -11.063 2.407 9.370 1.00 94.38 112 ILE A C 1
ATOM 938 O O . ILE A 1 112 ? -10.198 1.604 9.029 1.00 94.38 112 ILE A O 1
ATOM 942 N N . TYR A 1 113 ? -12.031 2.111 10.240 1.00 94.88 113 TYR A N 1
ATOM 943 C CA . TYR A 1 113 ? -12.075 0.843 10.961 1.00 94.88 113 TYR A CA 1
ATOM 944 C C . TYR A 1 113 ? -12.364 -0.322 10.014 1.00 94.88 113 TYR A C 1
ATOM 946 O O . TYR A 1 113 ? -11.574 -1.254 9.945 1.00 94.88 113 TYR A O 1
ATOM 954 N N . ASP A 1 114 ? -13.417 -0.221 9.197 1.00 96.81 114 ASP A N 1
ATOM 955 C CA . ASP A 1 114 ? -13.759 -1.264 8.219 1.00 96.81 114 ASP A CA 1
ATOM 956 C C . ASP A 1 114 ? -12.606 -1.501 7.229 1.00 96.81 114 ASP A C 1
ATOM 958 O O . ASP A 1 114 ? -12.338 -2.631 6.815 1.00 96.81 114 ASP A O 1
ATOM 962 N N . PHE A 1 115 ? -11.894 -0.428 6.867 1.00 96.19 115 PHE A N 1
ATOM 963 C CA . PHE A 1 115 ? -10.745 -0.494 5.974 1.00 96.19 115 PHE A CA 1
ATOM 964 C C . PHE A 1 115 ? -9.539 -1.181 6.622 1.00 96.19 115 PHE A C 1
ATOM 966 O O . PHE A 1 115 ? -8.901 -2.016 5.980 1.00 96.19 115 PHE A O 1
ATOM 973 N N . TYR A 1 116 ? -9.270 -0.891 7.897 1.00 96.69 116 TYR A N 1
ATOM 974 C CA . TYR A 1 116 ? -8.270 -1.600 8.693 1.00 96.69 116 TYR A CA 1
ATOM 975 C C . TYR A 1 116 ? -8.623 -3.080 8.842 1.00 96.69 116 TYR A C 1
ATOM 977 O O . TYR A 1 116 ? -7.783 -3.938 8.589 1.00 96.69 116 TYR A O 1
ATOM 985 N N . THR A 1 117 ? -9.871 -3.398 9.186 1.00 96.31 117 THR A N 1
ATOM 986 C CA . THR A 1 117 ? -10.337 -4.778 9.336 1.00 96.31 117 THR A CA 1
ATOM 987 C C . THR A 1 117 ? -10.161 -5.560 8.032 1.00 96.31 117 THR A C 1
ATOM 989 O O . THR A 1 117 ? -9.605 -6.659 8.043 1.00 96.31 117 THR A O 1
ATOM 992 N N . ALA A 1 118 ? -10.542 -4.977 6.890 1.00 97.12 118 ALA A N 1
ATOM 993 C CA . ALA A 1 118 ? -10.310 -5.582 5.577 1.00 97.12 118 ALA A CA 1
ATOM 994 C C . ALA A 1 118 ? -8.813 -5.787 5.281 1.00 97.12 118 ALA A C 1
ATOM 996 O O . ALA A 1 118 ? -8.425 -6.830 4.752 1.00 97.12 118 ALA A O 1
ATOM 997 N N . PHE A 1 119 ? -7.965 -4.826 5.660 1.00 96.25 119 PHE A N 1
ATOM 998 C CA . PHE A 1 119 ? -6.512 -4.937 5.539 1.00 96.25 119 PHE A CA 1
ATOM 999 C C . PHE A 1 119 ? -5.944 -6.066 6.404 1.00 96.25 119 PHE A C 1
ATOM 1001 O O . PHE A 1 119 ? -5.260 -6.942 5.873 1.00 96.25 119 PHE A O 1
ATOM 1008 N N . LYS A 1 120 ? -6.291 -6.118 7.693 1.00 94.88 120 LYS A N 1
ATOM 1009 C CA . LYS A 1 120 ? -5.874 -7.171 8.631 1.00 94.88 120 LYS A CA 1
ATOM 1010 C C . LYS A 1 120 ? -6.207 -8.566 8.093 1.00 94.88 120 LYS A C 1
ATOM 1012 O O . LYS A 1 120 ? -5.341 -9.438 8.089 1.00 94.88 120 LYS A O 1
ATOM 1017 N N . TYR A 1 121 ? -7.423 -8.768 7.577 1.00 94.81 121 TYR A N 1
ATOM 1018 C CA . TYR A 1 121 ? -7.849 -10.062 7.024 1.00 94.81 121 TYR A CA 1
ATOM 1019 C C . TYR A 1 121 ? -7.263 -10.392 5.643 1.00 94.81 121 TYR A C 1
ATOM 1021 O O . TYR A 1 121 ? -7.300 -11.551 5.233 1.00 94.81 121 TYR A O 1
ATOM 1029 N N . SER A 1 122 ? -6.704 -9.413 4.924 1.00 93.62 122 SER A N 1
ATOM 1030 C CA . SER A 1 122 ? -6.025 -9.662 3.644 1.00 93.62 122 SER A CA 1
ATOM 1031 C C . SER A 1 122 ? -4.641 -10.307 3.809 1.00 93.62 122 SER A C 1
ATOM 1033 O O . SER A 1 122 ? -4.125 -10.917 2.870 1.00 93.62 122 SER A O 1
ATOM 1035 N N . LEU A 1 123 ? -4.042 -10.205 5.001 1.00 92.75 123 LEU A N 1
ATOM 1036 C CA . LEU A 1 123 ? -2.687 -10.673 5.279 1.00 92.75 123 LEU A CA 1
ATOM 1037 C C . LEU A 1 123 ? -2.660 -12.139 5.755 1.00 92.75 123 LEU A C 1
ATOM 1039 O O . LEU A 1 123 ? -3.493 -12.553 6.564 1.00 92.75 123 LEU A O 1
ATOM 1043 N N . PRO A 1 124 ? -1.671 -12.951 5.329 1.00 91.44 124 PRO A N 1
ATOM 1044 C CA . PRO A 1 124 ? -1.557 -14.348 5.743 1.00 91.44 124 PRO A CA 1
ATOM 1045 C C . PRO A 1 124 ? -0.958 -14.491 7.158 1.00 91.44 124 PRO A C 1
ATOM 1047 O O . PRO A 1 124 ? 0.202 -14.894 7.297 1.00 91.44 124 PRO A O 1
ATOM 1050 N N . LYS A 1 125 ? -1.765 -14.215 8.199 1.00 90.81 125 LYS A N 1
ATOM 1051 C CA . LYS A 1 125 ? -1.377 -14.218 9.630 1.00 90.81 125 LYS A CA 1
ATOM 1052 C C . LYS A 1 125 ? -0.470 -15.387 10.014 1.00 90.81 125 LYS A C 1
ATOM 1054 O O . LYS A 1 125 ? 0.682 -15.169 10.369 1.00 90.81 125 LYS A O 1
ATOM 1059 N N . LEU A 1 126 ? -0.938 -16.628 9.838 1.00 86.81 126 LEU A N 1
ATOM 1060 C CA . LEU A 1 126 ? -0.212 -17.840 10.257 1.00 86.81 126 LEU A CA 1
ATOM 1061 C C . LEU A 1 126 ? 1.216 -17.931 9.695 1.00 86.81 126 LEU A C 1
ATOM 1063 O O . LEU A 1 126 ? 2.125 -18.427 10.355 1.00 86.81 126 LEU A O 1
ATOM 1067 N N . LYS A 1 127 ? 1.430 -17.473 8.456 1.00 87.94 127 LYS A N 1
ATOM 1068 C CA . LYS A 1 127 ? 2.751 -17.532 7.813 1.00 87.94 127 LYS A CA 1
ATOM 1069 C C . LYS A 1 127 ? 3.650 -16.389 8.267 1.00 87.94 127 LYS A C 1
ATOM 1071 O O . LYS A 1 127 ? 4.854 -16.593 8.382 1.00 87.94 127 LYS A O 1
ATOM 1076 N N . LEU A 1 128 ? 3.068 -15.212 8.488 1.00 86.62 128 LEU A N 1
ATOM 1077 C CA . LEU A 1 128 ? 3.791 -14.018 8.910 1.00 86.62 128 LEU A CA 1
ATOM 1078 C C . LEU A 1 128 ? 4.218 -14.119 10.370 1.00 86.62 128 LEU A C 1
ATOM 1080 O O . LEU A 1 128 ? 5.397 -13.937 10.635 1.00 86.62 128 LEU A O 1
ATOM 1084 N N . VAL A 1 129 ? 3.318 -14.516 11.273 1.00 85.75 129 VAL A N 1
ATOM 1085 C CA . VAL A 1 129 ? 3.641 -14.749 12.691 1.00 85.75 129 VAL A CA 1
ATOM 1086 C C . VAL A 1 129 ? 4.746 -15.794 12.816 1.00 85.75 129 VAL A C 1
ATOM 1088 O O . VAL A 1 129 ? 5.766 -15.541 13.440 1.00 85.75 129 VAL A O 1
ATOM 1091 N N . LYS A 1 130 ? 4.639 -16.924 12.102 1.00 85.50 130 LYS A N 1
ATOM 1092 C CA . LYS A 1 130 ? 5.700 -17.943 12.093 1.00 85.50 130 LYS A CA 1
ATOM 1093 C C . LYS A 1 130 ? 7.054 -17.401 11.617 1.00 85.50 130 LYS A C 1
ATOM 1095 O O . LYS A 1 130 ? 8.091 -17.816 12.129 1.00 85.50 130 LYS A O 1
ATOM 1100 N N . LEU A 1 131 ? 7.058 -16.524 10.612 1.00 82.88 131 LEU A N 1
ATOM 1101 C CA . LEU A 1 131 ? 8.286 -15.921 10.094 1.00 82.88 131 LEU A CA 1
ATOM 1102 C C . LEU A 1 131 ? 8.861 -14.892 11.074 1.00 82.88 131 LEU A C 1
ATOM 1104 O O . LEU A 1 131 ? 10.069 -14.876 11.276 1.00 82.88 131 LEU A O 1
ATOM 1108 N N . ILE A 1 132 ? 8.006 -14.076 11.690 1.00 79.75 132 ILE A N 1
ATOM 1109 C CA . ILE A 1 132 ? 8.387 -13.079 12.695 1.00 79.75 132 ILE A CA 1
ATOM 1110 C C . ILE A 1 132 ? 8.946 -13.780 13.936 1.00 79.75 132 ILE A C 1
ATOM 1112 O O . ILE A 1 132 ? 10.066 -13.483 14.328 1.00 79.75 132 ILE A O 1
ATOM 1116 N N . ASN A 1 133 ? 8.262 -14.790 14.471 1.00 79.44 133 ASN A N 1
ATOM 1117 C CA . ASN A 1 133 ? 8.740 -15.548 15.631 1.00 79.44 133 ASN A CA 1
ATOM 1118 C C . ASN A 1 133 ? 10.040 -16.297 15.305 1.00 79.44 133 ASN A C 1
ATOM 1120 O O . ASN A 1 133 ? 10.951 -16.350 16.123 1.00 79.44 133 ASN A O 1
ATOM 1124 N N . GLY A 1 134 ? 10.175 -16.822 14.081 1.00 77.06 134 GLY A N 1
ATOM 1125 C CA . GLY A 1 134 ? 11.434 -17.405 13.610 1.00 77.06 134 GLY A CA 1
ATOM 1126 C C . GLY A 1 134 ? 12.582 -16.391 13.545 1.00 77.06 134 GLY A C 1
ATOM 1127 O O . GLY A 1 134 ? 13.709 -16.727 13.895 1.00 77.06 134 GLY A O 1
ATOM 1128 N N . LEU A 1 135 ? 12.296 -15.152 13.137 1.00 72.06 135 LEU A N 1
ATOM 1129 C CA . LEU A 1 135 ? 13.262 -14.052 13.128 1.00 72.06 135 LEU A CA 1
ATOM 1130 C C . LEU A 1 135 ? 13.669 -13.637 14.543 1.00 72.06 135 LEU A C 1
ATOM 1132 O O . LEU A 1 135 ? 14.863 -13.465 14.788 1.00 72.06 135 LEU A O 1
ATOM 1136 N N . ILE A 1 136 ? 12.698 -13.510 15.449 1.00 70.38 136 ILE A N 1
ATOM 1137 C CA . ILE A 1 136 ? 12.910 -13.146 16.855 1.00 70.38 136 ILE A CA 1
ATOM 1138 C C . ILE A 1 136 ? 13.786 -14.203 17.528 1.00 70.38 136 ILE A C 1
ATOM 1140 O O . ILE A 1 136 ? 14.893 -13.902 17.954 1.00 70.38 136 ILE A O 1
ATOM 1144 N N . ASN A 1 137 ? 13.381 -15.472 17.458 1.00 70.69 137 ASN A N 1
ATOM 1145 C CA . ASN A 1 137 ? 14.078 -16.581 18.118 1.00 70.69 137 ASN A CA 1
ATOM 1146 C C . ASN A 1 137 ? 15.450 -16.925 17.501 1.00 70.69 137 ASN A C 1
ATOM 1148 O O . ASN A 1 137 ? 16.194 -17.732 18.053 1.00 70.69 137 ASN A O 1
ATOM 1152 N N . SER A 1 138 ? 15.788 -16.360 16.335 1.00 66.44 138 SER A N 1
ATOM 1153 C CA . SER A 1 138 ? 17.111 -16.509 15.703 1.00 66.44 138 SER A CA 1
ATOM 1154 C C . SER A 1 138 ? 18.148 -15.490 16.200 1.00 66.44 138 SER A C 1
ATOM 1156 O O . SER A 1 138 ? 19.302 -15.521 15.764 1.00 66.44 138 SER A O 1
ATOM 1158 N N . GLY A 1 139 ? 17.752 -14.549 17.062 1.00 55.78 139 GLY A N 1
ATOM 1159 C CA . GLY A 1 139 ? 18.642 -13.600 17.719 1.00 55.78 139 GLY A CA 1
ATOM 1160 C C . GLY A 1 139 ? 19.096 -14.063 19.089 1.00 55.78 139 GLY A C 1
ATOM 1161 O O . GLY A 1 139 ? 18.315 -14.565 19.874 1.00 55.78 139 GLY A O 1
ATOM 1162 N N . SER A 1 140 ? 20.389 -13.916 19.359 1.00 52.78 140 SER A N 1
ATOM 1163 C CA . SER A 1 140 ? 20.949 -13.991 20.705 1.00 52.78 140 SER A CA 1
ATOM 1164 C C . SER A 1 140 ? 20.596 -12.727 21.498 1.00 52.78 140 SER A C 1
ATOM 1166 O O . SER A 1 140 ? 20.917 -11.651 20.994 1.00 52.78 140 SER A O 1
ATOM 1168 N N . ASP A 1 141 ? 20.025 -12.887 22.700 1.00 52.47 141 ASP A N 1
ATOM 1169 C CA . ASP A 1 141 ? 19.961 -12.022 23.908 1.00 52.47 141 ASP A CA 1
ATOM 1170 C C . ASP A 1 141 ? 19.836 -10.480 23.784 1.00 52.47 141 ASP A C 1
ATOM 1172 O O . ASP A 1 141 ? 19.888 -9.780 24.793 1.00 52.47 141 ASP A O 1
ATOM 1176 N N . ASP A 1 142 ? 19.625 -9.921 22.593 1.00 58.22 142 ASP A N 1
ATOM 1177 C CA . ASP A 1 142 ? 19.473 -8.477 22.331 1.00 58.22 142 ASP A CA 1
ATOM 1178 C C . ASP A 1 142 ? 18.190 -8.211 21.510 1.00 58.22 142 ASP A C 1
ATOM 1180 O O . ASP A 1 142 ? 18.134 -7.413 20.561 1.00 58.22 142 ASP A O 1
ATOM 1184 N N . ASP A 1 143 ? 17.148 -8.975 21.848 1.00 54.34 143 ASP A N 1
ATOM 1185 C CA . ASP A 1 143 ? 15.900 -9.142 21.092 1.00 54.34 143 ASP A CA 1
ATOM 1186 C C . ASP A 1 143 ? 15.104 -7.837 20.944 1.00 54.34 143 ASP A C 1
ATOM 1188 O O . ASP A 1 143 ? 14.506 -7.569 19.894 1.00 54.34 143 ASP A O 1
ATOM 1192 N N . ASP A 1 144 ? 15.211 -6.947 21.929 1.00 55.88 144 ASP A N 1
ATOM 1193 C CA . ASP A 1 144 ? 14.519 -5.659 21.943 1.00 55.88 144 ASP A CA 1
ATOM 1194 C C . ASP A 1 144 ? 14.987 -4.704 20.834 1.00 55.88 144 ASP A C 1
ATOM 1196 O O . ASP A 1 144 ? 14.190 -3.928 20.296 1.00 55.88 144 ASP A O 1
ATOM 1200 N N . GLU A 1 145 ? 16.269 -4.730 20.453 1.00 56.91 145 GLU A N 1
ATOM 1201 C CA . GLU A 1 145 ? 16.797 -3.815 19.431 1.00 56.91 145 GLU A CA 1
ATOM 1202 C C . GLU A 1 145 ? 16.540 -4.329 18.002 1.00 56.91 145 GLU A C 1
ATOM 1204 O O . GLU A 1 145 ? 16.451 -3.549 17.044 1.00 56.91 145 GLU A O 1
ATOM 1209 N N . ARG A 1 146 ? 16.398 -5.649 17.824 1.00 53.72 146 ARG A N 1
ATOM 1210 C CA . ARG A 1 146 ? 16.129 -6.268 16.513 1.00 53.72 146 ARG A CA 1
ATOM 1211 C C . ARG A 1 146 ? 14.652 -6.227 16.150 1.00 53.72 146 ARG A C 1
ATOM 1213 O O . ARG A 1 146 ? 14.342 -5.869 15.013 1.00 53.72 146 ARG A O 1
ATOM 1220 N N . VAL A 1 147 ? 13.757 -6.492 17.104 1.00 51.50 147 VAL A N 1
ATOM 1221 C CA . VAL A 1 147 ? 12.306 -6.311 16.924 1.00 51.50 147 VAL A CA 1
ATOM 1222 C C . VAL A 1 147 ? 11.999 -4.856 16.586 1.00 51.50 147 VAL A C 1
ATOM 1224 O O . VAL A 1 147 ? 11.291 -4.591 15.613 1.00 51.50 147 VAL A O 1
ATOM 1227 N N . LYS A 1 148 ? 12.639 -3.901 17.280 1.00 55.84 148 LYS A N 1
ATOM 1228 C CA . LYS A 1 148 ? 12.583 -2.481 16.905 1.00 55.84 148 LYS A CA 1
ATOM 1229 C C . LYS A 1 148 ? 13.080 -2.255 15.480 1.00 55.84 148 LYS A C 1
ATOM 1231 O O . LYS A 1 148 ? 12.390 -1.594 14.731 1.00 55.84 148 LYS A O 1
ATOM 1236 N N . ARG A 1 149 ? 14.193 -2.840 15.031 1.00 52.09 149 ARG A N 1
ATOM 1237 C CA . ARG A 1 149 ? 14.671 -2.649 13.641 1.00 52.09 149 ARG A CA 1
ATOM 1238 C C . ARG A 1 149 ? 13.796 -3.291 12.554 1.00 52.09 149 ARG A C 1
ATOM 1240 O O . ARG A 1 149 ? 13.761 -2.773 11.441 1.00 52.09 149 ARG A O 1
ATOM 1247 N N . ILE A 1 150 ? 13.118 -4.403 12.842 1.00 51.19 150 ILE A N 1
ATOM 1248 C CA . ILE A 1 150 ? 12.250 -5.105 11.877 1.00 51.19 150 ILE A CA 1
ATOM 1249 C C . ILE A 1 150 ? 10.856 -4.462 11.822 1.00 51.19 150 ILE A C 1
ATOM 1251 O O . ILE A 1 150 ? 10.299 -4.301 10.735 1.00 51.19 150 ILE A O 1
ATOM 1255 N N . LEU A 1 151 ? 10.306 -4.062 12.973 1.00 51.84 151 LEU A N 1
ATOM 1256 C CA . LEU A 1 151 ? 8.998 -3.405 13.069 1.00 51.84 151 LEU A CA 1
ATOM 1257 C C . LEU A 1 151 ? 9.072 -1.891 12.811 1.00 51.84 151 LEU A C 1
ATOM 1259 O O . LEU A 1 151 ? 8.134 -1.331 12.247 1.00 51.84 151 LEU A O 1
ATOM 1263 N N . TYR A 1 152 ? 10.184 -1.231 13.152 1.00 48.94 152 TYR A N 1
ATOM 1264 C CA . TYR A 1 152 ? 10.473 0.160 12.796 1.00 48.94 152 TYR A CA 1
ATOM 1265 C C . TYR A 1 152 ? 11.513 0.247 11.681 1.00 48.94 152 TYR A C 1
ATOM 1267 O O . TYR A 1 152 ? 12.716 0.356 11.914 1.00 48.94 152 TYR A O 1
ATOM 1275 N N . ILE A 1 153 ? 11.026 0.368 10.448 1.00 44.72 153 ILE A N 1
ATOM 1276 C CA . ILE A 1 153 ? 11.822 0.926 9.347 1.00 44.72 153 ILE A CA 1
ATOM 1277 C C . ILE A 1 153 ? 11.856 2.473 9.386 1.00 44.72 153 ILE A C 1
ATOM 1279 O O . ILE A 1 153 ? 12.590 3.072 8.606 1.00 44.72 153 ILE A O 1
ATOM 1283 N N . ASN A 1 154 ? 11.157 3.164 10.303 1.00 42.84 154 ASN A N 1
ATOM 1284 C CA . ASN A 1 154 ? 10.908 4.606 10.117 1.00 42.84 154 ASN A CA 1
ATOM 1285 C C . ASN A 1 154 ? 11.270 5.598 11.235 1.00 42.84 154 ASN A C 1
ATOM 1287 O O . ASN A 1 154 ? 11.118 6.796 11.002 1.00 42.84 154 ASN A O 1
ATOM 1291 N N . ASP A 1 155 ? 11.815 5.188 12.384 1.00 40.53 155 ASP A N 1
ATOM 1292 C CA . ASP A 1 155 ? 12.108 6.171 13.451 1.00 40.53 155 ASP A CA 1
ATOM 1293 C C . ASP A 1 155 ? 13.389 7.001 13.231 1.00 40.53 155 ASP A C 1
ATOM 1295 O O . ASP A 1 155 ? 13.588 8.008 13.899 1.00 40.53 155 ASP A O 1
ATOM 1299 N N . ASN A 1 156 ? 14.231 6.666 12.244 1.00 35.97 156 ASN A N 1
ATOM 1300 C CA . ASN A 1 156 ? 15.541 7.316 12.062 1.00 35.97 156 ASN A CA 1
ATOM 1301 C C . ASN A 1 156 ? 15.721 8.126 10.767 1.00 35.97 156 ASN A C 1
ATOM 1303 O O . ASN A 1 156 ? 16.853 8.356 10.337 1.00 35.97 156 ASN A O 1
ATOM 1307 N N . ARG A 1 157 ? 14.646 8.597 10.120 1.00 37.66 157 ARG A N 1
ATOM 1308 C CA . ARG A 1 157 ? 14.790 9.485 8.941 1.00 37.66 157 ARG A CA 1
ATOM 1309 C C . ARG A 1 157 ? 13.980 10.763 8.940 1.00 37.66 157 ARG A C 1
ATOM 1311 O O . ARG A 1 157 ? 13.937 11.459 7.929 1.00 37.66 157 ARG A O 1
ATOM 1318 N N . ILE A 1 158 ? 13.411 11.113 10.079 1.00 40.06 158 ILE A N 1
ATOM 1319 C CA . ILE A 1 158 ? 12.711 12.370 10.222 1.00 40.06 158 ILE A CA 1
ATOM 1320 C C . ILE A 1 158 ? 13.318 13.096 11.418 1.00 40.06 158 ILE A C 1
ATOM 1322 O O . ILE A 1 158 ? 12.820 12.993 12.535 1.00 40.06 158 ILE A O 1
ATOM 1326 N N . ASN A 1 159 ? 14.416 13.819 11.173 1.00 37.94 159 ASN A N 1
ATOM 1327 C CA . ASN A 1 159 ? 14.870 14.859 12.092 1.00 37.94 159 ASN A CA 1
ATOM 1328 C C . ASN A 1 159 ? 13.650 15.722 12.441 1.00 37.94 159 ASN A C 1
ATOM 1330 O O . ASN A 1 159 ? 13.018 16.298 11.553 1.00 37.94 159 ASN A O 1
ATOM 1334 N N . SER A 1 160 ? 13.297 15.768 13.725 1.00 43.94 160 SER A N 1
ATOM 1335 C CA . SER A 1 160 ? 12.136 16.493 14.254 1.00 43.94 160 SER A CA 1
ATOM 1336 C C . SER A 1 160 ? 12.166 17.991 13.967 1.00 43.94 160 SER A C 1
ATOM 1338 O O . SER A 1 160 ? 11.142 18.653 14.111 1.00 43.94 160 SER A O 1
ATOM 1340 N N . ASP A 1 161 ? 13.319 18.502 13.547 1.00 48.22 161 ASP A N 1
ATOM 1341 C CA . ASP A 1 161 ? 13.610 19.927 13.536 1.00 48.22 161 ASP A CA 1
ATOM 1342 C C . ASP A 1 161 ? 13.441 20.561 12.143 1.00 48.22 161 ASP A C 1
ATOM 1344 O O . ASP A 1 161 ? 13.553 21.776 12.015 1.00 48.22 161 ASP A O 1
ATOM 1348 N N . GLU A 1 162 ? 13.125 19.771 11.104 1.00 47.66 162 GLU A N 1
ATOM 1349 C CA . GLU A 1 162 ? 13.057 20.254 9.711 1.00 47.66 162 GLU A CA 1
ATOM 1350 C C . GLU A 1 162 ? 11.857 19.727 8.897 1.00 47.66 162 GLU A C 1
ATOM 1352 O O . GLU A 1 162 ? 11.896 19.687 7.669 1.00 47.66 162 GLU A O 1
ATOM 1357 N N . ILE A 1 163 ? 10.763 19.325 9.555 1.00 44.03 163 ILE A N 1
ATOM 1358 C CA . ILE A 1 163 ? 9.526 18.972 8.843 1.00 44.03 163 ILE A CA 1
ATOM 1359 C C . ILE A 1 163 ? 8.570 20.158 8.844 1.00 44.03 163 ILE A C 1
ATOM 1361 O O . ILE A 1 163 ? 8.166 20.640 9.904 1.00 44.03 163 ILE A O 1
ATOM 1365 N N . ASP A 1 164 ? 8.182 20.565 7.640 1.00 53.69 164 ASP A N 1
ATOM 1366 C CA . ASP A 1 164 ? 7.150 21.554 7.356 1.00 53.69 164 ASP A CA 1
ATOM 1367 C C . ASP A 1 164 ? 5.907 21.398 8.246 1.00 53.69 164 ASP A C 1
ATOM 1369 O O . ASP A 1 164 ? 5.471 20.287 8.576 1.00 53.69 164 ASP A O 1
ATOM 1373 N N . SER A 1 165 ? 5.277 22.537 8.561 1.00 55.81 165 SER A N 1
ATOM 1374 C CA . SER A 1 165 ? 4.004 22.636 9.292 1.00 55.81 165 SER A CA 1
ATOM 1375 C C . SER A 1 165 ? 2.932 21.659 8.795 1.00 55.81 165 SER A C 1
ATOM 1377 O O . SER A 1 165 ? 2.082 21.235 9.577 1.00 55.81 165 SER A O 1
ATOM 1379 N N . ASP A 1 166 ? 3.026 21.247 7.531 1.00 51.12 166 ASP A N 1
ATOM 1380 C CA . ASP A 1 166 ? 2.096 20.378 6.815 1.00 51.12 166 ASP A CA 1
ATOM 1381 C C . ASP A 1 166 ? 2.069 18.925 7.335 1.00 51.12 166 ASP A C 1
ATOM 1383 O O . ASP A 1 166 ? 1.046 18.252 7.213 1.00 51.12 166 ASP A O 1
ATOM 1387 N N . PHE A 1 167 ? 3.130 18.437 7.995 1.00 48.91 167 PHE A N 1
ATOM 1388 C CA . PHE A 1 167 ? 3.128 17.104 8.630 1.00 48.91 167 PHE A CA 1
ATOM 1389 C C . PHE A 1 167 ? 2.637 17.110 10.081 1.00 48.91 167 PHE A C 1
ATOM 1391 O O . PHE A 1 167 ? 2.343 16.048 10.639 1.00 48.91 167 PHE A O 1
ATOM 1398 N N . THR A 1 168 ? 2.526 18.286 10.705 1.00 58.06 168 THR A N 1
ATOM 1399 C CA . THR A 1 168 ? 2.045 18.416 12.091 1.00 58.06 168 THR A CA 1
ATOM 1400 C C . THR A 1 168 ? 0.588 17.976 12.201 1.00 58.06 168 THR A C 1
ATOM 1402 O O . THR A 1 168 ? 0.224 17.264 13.138 1.00 58.06 168 THR A O 1
ATOM 1405 N N . ASP A 1 169 ? -0.225 18.328 11.203 1.00 58.09 169 ASP A N 1
ATOM 1406 C CA . ASP A 1 169 ? -1.632 17.936 11.127 1.00 58.09 169 ASP A CA 1
ATOM 1407 C C . ASP A 1 169 ? -1.783 16.421 10.943 1.00 58.09 169 ASP A C 1
ATOM 1409 O O . ASP A 1 169 ? -2.613 15.804 11.608 1.00 58.09 169 ASP A O 1
ATOM 1413 N N . LEU A 1 170 ? -0.913 15.797 10.142 1.00 50.72 170 LEU A N 1
ATOM 1414 C CA . LEU A 1 170 ? -0.913 14.349 9.936 1.00 50.72 170 LEU A CA 1
ATOM 1415 C C . LEU A 1 170 ? -0.476 13.589 11.193 1.00 50.72 170 LEU A C 1
ATOM 1417 O O . LEU A 1 170 ? -1.133 12.632 11.592 1.00 50.72 170 LEU A O 1
ATOM 1421 N N . LYS A 1 171 ? 0.586 14.040 11.874 1.00 55.84 171 LYS A N 1
ATOM 1422 C CA . LYS A 1 171 ? 0.996 13.471 13.172 1.00 55.84 171 LYS A CA 1
ATOM 1423 C C . LYS A 1 171 ? -0.122 13.586 14.205 1.00 55.84 171 LYS A C 1
ATOM 1425 O O . LYS A 1 171 ? -0.354 12.652 14.968 1.00 55.84 171 LYS A O 1
ATOM 1430 N N . LYS A 1 172 ? -0.833 14.715 14.217 1.00 66.00 172 LYS A N 1
ATOM 1431 C CA . LYS A 1 172 ? -1.977 14.944 15.102 1.00 66.00 172 LYS A CA 1
ATOM 1432 C C . LYS A 1 172 ? -3.168 14.049 14.747 1.00 66.00 172 LYS A C 1
ATOM 1434 O O . LYS A 1 172 ? -3.817 13.541 15.654 1.00 66.00 172 LYS A O 1
ATOM 1439 N N . SER A 1 173 ? -3.414 13.818 13.459 1.00 51.69 173 SER A N 1
ATOM 1440 C CA . SER A 1 173 ? -4.448 12.911 12.952 1.00 51.69 173 SER A CA 1
ATOM 1441 C C . SER A 1 173 ? -4.146 11.451 13.313 1.00 51.69 173 SER A C 1
ATOM 1443 O O . SER A 1 173 ? -4.983 10.785 13.916 1.00 51.69 173 SER A O 1
ATOM 1445 N N . ILE A 1 174 ? -2.908 10.988 13.092 1.00 50.28 174 ILE A N 1
ATOM 1446 C CA . ILE A 1 174 ? -2.435 9.652 13.501 1.00 50.28 174 ILE A CA 1
ATOM 1447 C C . ILE A 1 174 ? -2.547 9.474 15.014 1.00 50.28 174 ILE A C 1
ATOM 1449 O O . ILE A 1 174 ? -3.039 8.450 15.477 1.00 50.28 174 ILE A O 1
ATOM 1453 N N . ARG A 1 175 ? -2.129 10.482 15.790 1.00 59.91 175 ARG A N 1
ATOM 1454 C CA . ARG A 1 175 ? -2.253 10.467 17.249 1.00 59.91 175 ARG A CA 1
ATOM 1455 C C . ARG A 1 175 ? -3.715 10.394 17.692 1.00 59.91 175 ARG A C 1
ATOM 1457 O O . ARG A 1 175 ? -4.026 9.594 18.561 1.00 59.91 175 ARG A O 1
ATOM 1464 N N . GLY A 1 176 ? -4.608 11.161 17.066 1.00 61.16 176 GLY A N 1
ATOM 1465 C CA . GLY A 1 176 ? -6.044 11.095 17.347 1.00 61.16 176 GLY A CA 1
ATOM 1466 C C . GLY A 1 176 ? -6.654 9.735 16.995 1.00 61.16 176 GLY A C 1
ATOM 1467 O O . GLY A 1 176 ? -7.463 9.212 17.752 1.00 61.16 176 GLY A O 1
ATOM 1468 N N . ILE A 1 177 ? -6.229 9.129 15.885 1.00 51.00 177 ILE A N 1
ATOM 1469 C CA . ILE A 1 177 ? -6.648 7.784 15.471 1.00 51.00 177 ILE A CA 1
ATOM 1470 C C . ILE A 1 177 ? -6.154 6.731 16.482 1.00 51.00 177 ILE A C 1
ATOM 1472 O O . ILE A 1 177 ? -6.946 5.898 16.920 1.00 51.00 177 ILE A O 1
ATOM 1476 N N . LEU A 1 178 ? -4.890 6.809 16.915 1.00 49.41 178 LEU A N 1
ATOM 1477 C CA . LEU A 1 178 ? -4.323 5.964 17.976 1.00 49.41 178 LEU A CA 1
ATOM 1478 C C . LEU A 1 178 ? -5.094 6.108 19.291 1.00 49.41 178 LEU A C 1
ATOM 1480 O O . LEU A 1 178 ? -5.514 5.100 19.842 1.00 49.41 178 LEU A O 1
ATOM 1484 N N . GLU A 1 179 ? -5.346 7.338 19.746 1.00 60.75 179 GLU A N 1
ATOM 1485 C CA . GLU A 1 179 ? -6.096 7.615 20.978 1.00 60.75 179 GLU A CA 1
ATOM 1486 C C . GLU A 1 179 ? -7.526 7.042 20.921 1.00 60.75 179 GLU A C 1
ATOM 1488 O O . GLU A 1 179 ? -8.003 6.477 21.905 1.00 60.75 179 GLU A O 1
ATOM 1493 N N . VAL A 1 180 ? -8.207 7.110 19.768 1.00 53.03 180 VAL A N 1
ATOM 1494 C CA . VAL A 1 180 ? -9.547 6.516 19.566 1.00 53.03 180 VAL A CA 1
ATOM 1495 C C . VAL A 1 180 ? -9.511 4.983 19.569 1.00 53.03 180 VAL A C 1
ATOM 1497 O O . VAL A 1 180 ? -10.455 4.348 20.041 1.00 53.03 180 VAL A O 1
ATOM 1500 N N . MET A 1 181 ? -8.441 4.374 19.055 1.00 43.31 181 MET A N 1
ATOM 1501 C CA . MET A 1 181 ? -8.307 2.915 19.033 1.00 43.31 181 MET A CA 1
ATOM 1502 C C . MET A 1 181 ? -7.883 2.345 20.388 1.00 43.31 181 MET A C 1
ATOM 1504 O O . MET A 1 181 ? -8.413 1.313 20.787 1.00 43.31 181 MET A O 1
ATOM 1508 N N . THR A 1 182 ? -7.012 3.029 21.135 1.00 50.34 182 THR A N 1
ATOM 1509 C CA . THR A 1 182 ? -6.598 2.589 22.478 1.00 50.34 182 THR A CA 1
ATOM 1510 C C . THR A 1 182 ? -7.678 2.835 23.532 1.00 50.34 182 THR A C 1
ATOM 1512 O O . THR A 1 182 ? -7.825 2.038 24.449 1.00 50.34 182 THR A O 1
ATOM 1515 N N . SER A 1 183 ? -8.484 3.895 23.394 1.00 48.47 183 SER A N 1
ATOM 1516 C CA . SER A 1 183 ? -9.555 4.221 24.358 1.00 48.47 183 SER A CA 1
ATOM 1517 C C . SER A 1 183 ? -10.773 3.290 24.305 1.00 48.47 183 SER A C 1
ATOM 1519 O O . SER A 1 183 ? -11.566 3.279 25.241 1.00 48.47 183 SER A O 1
ATOM 1521 N N . LYS A 1 184 ? -10.934 2.482 23.248 1.00 49.84 184 LYS A N 1
ATOM 1522 C CA . LYS A 1 184 ? -11.988 1.453 23.174 1.00 49.84 184 LYS A CA 1
ATOM 1523 C C . LYS A 1 184 ? -11.597 0.112 23.812 1.00 49.84 184 LYS A C 1
ATOM 1525 O O . LYS A 1 184 ? -12.465 -0.748 23.920 1.00 49.84 184 LYS A O 1
ATOM 1530 N N . GLY A 1 185 ? -10.339 -0.058 24.228 1.00 43.50 185 GLY A N 1
ATOM 1531 C CA . GLY A 1 185 ? -9.831 -1.275 24.874 1.00 43.50 185 GLY A CA 1
ATOM 1532 C C . GLY A 1 185 ? -9.807 -1.235 26.404 1.00 43.50 185 GLY A C 1
ATOM 1533 O O . GLY A 1 185 ? -9.322 -2.182 27.012 1.00 43.50 185 GLY A O 1
ATOM 1534 N N . ASP A 1 186 ? -10.306 -0.166 27.031 1.00 42.28 186 ASP A N 1
ATOM 1535 C CA . ASP A 1 186 ? -10.283 -0.020 28.489 1.00 42.28 186 ASP A CA 1
ATOM 1536 C C . ASP A 1 186 ? -11.403 -0.872 29.114 1.00 42.28 186 ASP A C 1
ATOM 1538 O O . ASP A 1 186 ? -12.533 -0.425 29.344 1.00 42.28 186 ASP A O 1
ATOM 1542 N N . MET A 1 187 ? -11.104 -2.160 29.310 1.00 48.91 187 MET A N 1
ATOM 1543 C CA . MET A 1 187 ? -11.855 -3.006 30.229 1.00 48.91 187 MET A CA 1
ATOM 1544 C C . MET A 1 187 ? -11.786 -2.363 31.613 1.00 48.91 187 MET A C 1
ATOM 1546 O O . MET A 1 187 ? -10.709 -2.118 32.149 1.00 48.91 187 MET A O 1
ATOM 1550 N N . ARG A 1 188 ? -12.964 -2.062 32.160 1.00 43.69 188 ARG A N 1
ATOM 1551 C CA . ARG A 1 188 ? -13.151 -1.413 33.456 1.00 43.69 188 ARG A CA 1
ATOM 1552 C C . ARG A 1 188 ? -12.313 -2.112 34.526 1.00 43.69 188 ARG A C 1
ATOM 1554 O O . ARG A 1 188 ? -12.489 -3.298 34.782 1.00 43.69 188 ARG A O 1
ATOM 1561 N N . GLN A 1 189 ? -11.443 -1.348 35.176 1.00 50.25 189 GLN A N 1
ATOM 1562 C CA . GLN A 1 189 ? -10.684 -1.792 36.346 1.00 50.25 189 GLN A CA 1
ATOM 1563 C C . GLN A 1 189 ? -11.576 -2.083 37.564 1.00 50.25 189 GLN A C 1
ATOM 1565 O O . GLN A 1 189 ? -11.127 -2.739 38.496 1.00 50.25 189 GLN A O 1
ATOM 1570 N N . ASP A 1 190 ? -12.838 -1.652 37.526 1.00 51.50 190 ASP A N 1
ATOM 1571 C CA . ASP A 1 190 ? -13.774 -1.734 38.648 1.00 51.50 190 ASP A CA 1
ATOM 1572 C C . ASP A 1 190 ? -14.294 -3.157 38.939 1.00 51.50 190 ASP A C 1
ATOM 1574 O O . ASP A 1 190 ? -14.901 -3.363 39.984 1.00 51.50 190 ASP A O 1
ATOM 1578 N N . ASP A 1 191 ? -14.019 -4.148 38.080 1.00 54.19 191 ASP A N 1
ATOM 1579 C CA . ASP A 1 191 ? -14.437 -5.544 38.302 1.00 54.19 191 ASP A CA 1
ATOM 1580 C C . ASP A 1 191 ? -13.321 -6.429 38.913 1.00 54.19 191 ASP A C 1
ATOM 1582 O O . ASP A 1 191 ? -13.521 -7.628 39.104 1.00 54.19 191 ASP A O 1
ATOM 1586 N N . LYS A 1 192 ? -12.135 -5.876 39.233 1.00 53.25 192 LYS A N 1
ATOM 1587 C CA . LYS A 1 192 ? -11.006 -6.653 39.802 1.00 53.25 192 LYS A CA 1
ATOM 1588 C C . LYS A 1 192 ? -10.950 -6.696 41.333 1.00 53.25 192 LYS A C 1
ATOM 1590 O O . LYS A 1 192 ? -10.263 -7.558 41.872 1.00 53.25 192 LYS A O 1
ATOM 1595 N N . ASP A 1 193 ? -11.685 -5.832 42.030 1.00 54.34 193 ASP A N 1
ATOM 1596 C CA . ASP A 1 193 ? -11.547 -5.674 43.487 1.00 54.34 193 ASP A CA 1
ATOM 1597 C C . ASP A 1 193 ? -12.569 -6.480 44.322 1.00 54.34 193 ASP A C 1
ATOM 1599 O O . ASP A 1 193 ? -12.572 -6.369 45.547 1.00 54.34 193 ASP A O 1
ATOM 1603 N N . GLU A 1 194 ? -13.416 -7.324 43.711 1.00 54.19 194 GLU A N 1
ATOM 1604 C CA . GLU A 1 194 ? -14.469 -8.080 44.430 1.00 54.19 194 GLU A CA 1
ATOM 1605 C C . GLU A 1 194 ? -14.241 -9.609 44.506 1.00 54.19 194 GLU A C 1
ATOM 1607 O O . GLU A 1 194 ? -15.150 -10.362 44.850 1.00 54.19 194 GLU A O 1
ATOM 1612 N N . MET A 1 195 ? -13.021 -10.091 44.233 1.00 53.53 195 MET A N 1
ATOM 1613 C CA . MET A 1 195 ? -12.665 -11.522 44.270 1.00 53.53 195 MET A CA 1
ATOM 1614 C C . MET A 1 195 ? -11.475 -11.807 45.205 1.00 53.53 195 MET A C 1
ATOM 1616 O O . MET A 1 195 ? -10.399 -12.211 44.777 1.00 53.53 195 MET A O 1
ATOM 1620 N N . LEU A 1 196 ? -11.659 -11.600 46.509 1.00 55.47 196 LEU A N 1
ATOM 1621 C CA . LEU A 1 196 ? -10.738 -12.080 47.546 1.00 55.47 196 LEU A CA 1
ATOM 1622 C C . LEU A 1 196 ? -11.564 -12.661 48.695 1.00 55.47 196 LEU A C 1
ATOM 1624 O O . LEU A 1 196 ? -12.107 -11.895 49.481 1.00 55.47 196 LEU A O 1
ATOM 1628 N N . ASP A 1 197 ? -11.730 -13.990 48.686 1.00 57.91 197 ASP A N 1
ATOM 1629 C CA . ASP A 1 197 ? -11.924 -14.893 49.844 1.00 57.91 197 ASP A CA 1
ATOM 1630 C C . ASP A 1 197 ? -12.415 -16.282 49.360 1.00 57.91 197 ASP A C 1
ATOM 1632 O O . ASP A 1 197 ? -13.439 -16.798 49.809 1.00 57.91 197 ASP A O 1
ATOM 1636 N N . LEU A 1 198 ? -11.712 -16.895 48.398 1.00 55.25 198 LEU A N 1
ATOM 1637 C CA . LEU A 1 198 ? -11.914 -18.305 48.048 1.00 55.25 198 LEU A CA 1
ATOM 1638 C C . LEU A 1 198 ? -10.588 -19.054 48.167 1.00 55.25 198 LEU A C 1
ATOM 1640 O O . LEU A 1 198 ? -9.547 -18.564 47.737 1.00 55.25 198 LEU A O 1
ATOM 1644 N N . ASP A 1 199 ? -10.682 -20.200 48.829 1.00 52.16 199 ASP A N 1
ATOM 1645 C CA . ASP A 1 199 ? -9.610 -20.996 49.411 1.00 52.16 199 ASP A CA 1
ATOM 1646 C C . ASP A 1 199 ? -8.482 -21.371 48.426 1.00 52.16 199 ASP A C 1
ATOM 1648 O O . ASP A 1 199 ? -8.722 -21.713 47.268 1.00 52.16 199 ASP A O 1
ATOM 1652 N N . GLU A 1 200 ? -7.242 -21.319 48.933 1.00 56.22 200 GLU A N 1
ATOM 1653 C CA . GLU A 1 200 ? -5.973 -21.696 48.285 1.00 56.22 200 GLU A CA 1
ATOM 1654 C C . GLU A 1 200 ? -5.849 -23.218 48.046 1.00 56.22 200 GLU A C 1
ATOM 1656 O O . GLU A 1 200 ? -4.897 -23.851 48.504 1.00 56.22 200 GLU A O 1
ATOM 1661 N N . ASP A 1 201 ? -6.784 -23.827 47.317 1.00 51.44 201 ASP A N 1
ATOM 1662 C CA . ASP A 1 201 ? -6.649 -25.217 46.873 1.00 51.44 201 ASP A CA 1
ATOM 1663 C C . ASP A 1 201 ? -6.221 -25.265 45.393 1.00 51.44 201 ASP A C 1
ATOM 1665 O O . ASP A 1 201 ? -7.032 -25.167 44.477 1.00 51.44 201 ASP A O 1
ATOM 1669 N N . GLU A 1 202 ? -4.903 -25.392 45.199 1.00 59.81 202 GLU A N 1
ATOM 1670 C CA . GLU A 1 202 ? -4.229 -26.157 44.134 1.00 59.81 202 GLU A CA 1
ATOM 1671 C C . GLU A 1 202 ? -4.830 -26.036 42.712 1.00 59.81 202 GLU A C 1
ATOM 1673 O O . GLU A 1 202 ? -5.413 -26.980 42.177 1.00 59.81 202 GLU A O 1
ATOM 1678 N N . TYR A 1 203 ? -4.629 -24.883 42.060 1.00 53.47 203 TYR A N 1
ATOM 1679 C CA . TYR A 1 203 ? -4.723 -24.802 40.600 1.00 53.47 203 TYR A CA 1
ATOM 1680 C C . TYR A 1 203 ? -3.417 -25.318 39.985 1.00 53.47 203 TYR A C 1
ATOM 1682 O O . TYR A 1 203 ? -2.339 -24.769 40.210 1.00 53.47 203 TYR A O 1
ATOM 1690 N N . ASP A 1 204 ? -3.532 -26.426 39.256 1.00 50.06 204 ASP A N 1
ATOM 1691 C CA . ASP A 1 204 ? -2.489 -27.016 38.418 1.00 50.06 204 ASP A CA 1
ATOM 1692 C C . ASP A 1 204 ? -2.223 -26.067 37.238 1.00 50.06 204 ASP A C 1
ATOM 1694 O O . ASP A 1 204 ? -2.972 -26.007 36.265 1.00 50.06 204 ASP A O 1
ATOM 1698 N N . ASP A 1 205 ? -1.195 -25.244 37.416 1.00 56.53 205 ASP A N 1
ATOM 1699 C CA . ASP A 1 205 ? -0.914 -24.004 36.689 1.00 56.53 205 ASP A CA 1
ATOM 1700 C C . ASP A 1 205 ? -0.055 -24.247 35.434 1.00 56.53 205 ASP A C 1
ATOM 1702 O O . ASP A 1 205 ? 0.954 -23.576 35.215 1.00 56.53 205 ASP A O 1
ATOM 1706 N N . ASN A 1 206 ? -0.380 -25.262 34.627 1.00 55.88 206 ASN A N 1
ATOM 1707 C CA . ASN A 1 206 ? 0.347 -25.510 33.381 1.00 55.88 206 ASN A CA 1
ATOM 1708 C C . ASN A 1 206 ? -0.578 -25.911 32.227 1.00 55.88 206 ASN A C 1
ATOM 1710 O O . ASN A 1 206 ? -1.263 -26.929 32.287 1.00 55.88 206 ASN A O 1
ATOM 1714 N N . ASP A 1 207 ? -0.450 -25.136 31.147 1.00 52.59 207 ASP A N 1
ATOM 1715 C CA . ASP A 1 207 ? -0.817 -25.450 29.763 1.00 52.59 207 ASP A CA 1
ATOM 1716 C C . ASP A 1 207 ? -2.290 -25.218 29.354 1.00 52.59 207 ASP A C 1
ATOM 1718 O O . ASP A 1 207 ? -3.027 -26.190 29.242 1.00 52.59 207 ASP A O 1
ATOM 1722 N N . ASP A 1 208 ? -2.698 -23.965 29.045 1.00 52.91 208 ASP A N 1
ATOM 1723 C CA . ASP A 1 208 ? -3.460 -23.670 27.791 1.00 52.91 208 ASP A CA 1
ATOM 1724 C C . ASP A 1 208 ? -3.830 -22.189 27.459 1.00 52.91 208 ASP A C 1
ATOM 1726 O O . ASP A 1 208 ? -4.488 -21.968 26.449 1.00 52.91 208 ASP A O 1
ATOM 1730 N N . ASP A 1 209 ? -3.404 -21.146 28.190 1.00 52.94 209 ASP A N 1
ATOM 1731 C CA . ASP A 1 209 ? -3.948 -19.773 27.983 1.00 52.94 209 ASP A CA 1
ATOM 1732 C C . ASP A 1 209 ? -3.041 -18.761 27.227 1.00 52.94 209 ASP A C 1
ATOM 1734 O O . ASP A 1 209 ? -3.139 -17.554 27.435 1.00 52.94 209 ASP A O 1
ATOM 1738 N N . ASN A 1 210 ? -2.160 -19.199 26.317 1.00 57.59 210 ASN A N 1
ATOM 1739 C CA . ASN A 1 210 ? -1.286 -18.277 25.551 1.00 57.59 210 ASN A CA 1
ATOM 1740 C C . ASN A 1 210 ? -1.871 -17.774 24.209 1.00 57.59 210 ASN A C 1
ATOM 1742 O O . ASN A 1 210 ? -1.200 -17.025 23.498 1.00 57.59 210 ASN A O 1
ATOM 1746 N N . ASP A 1 211 ? -3.097 -18.155 23.835 1.00 59.97 211 ASP A N 1
ATOM 1747 C CA . ASP A 1 211 ? -3.673 -17.781 22.529 1.00 59.97 211 ASP A CA 1
ATOM 1748 C C . ASP A 1 211 ? -4.096 -16.293 22.444 1.00 59.97 211 ASP A C 1
ATOM 1750 O O . ASP A 1 211 ? -4.091 -15.710 21.356 1.00 59.97 211 ASP A O 1
ATOM 1754 N N . ASP A 1 212 ? -4.422 -15.646 23.570 1.00 65.81 212 ASP A N 1
ATOM 1755 C CA . ASP A 1 212 ? -4.904 -14.254 23.583 1.00 65.81 212 ASP A CA 1
ATOM 1756 C C . ASP A 1 212 ? -3.782 -13.218 23.358 1.00 65.81 212 ASP A C 1
ATOM 1758 O O . ASP A 1 212 ? -4.008 -12.165 22.744 1.00 65.81 212 ASP A O 1
ATOM 1762 N N . ASP A 1 213 ? -2.553 -13.521 23.786 1.00 73.12 213 ASP A N 1
ATOM 1763 C CA . ASP A 1 213 ? -1.406 -12.615 23.640 1.00 73.12 213 ASP A CA 1
ATOM 1764 C C . ASP A 1 213 ? -0.937 -12.506 22.174 1.00 73.12 213 ASP A C 1
ATOM 1766 O O . ASP A 1 213 ? -0.641 -11.407 21.683 1.00 73.12 213 ASP A O 1
ATOM 1770 N N . ASP A 1 214 ? -0.971 -13.618 21.430 1.00 73.81 214 ASP A N 1
ATOM 1771 C CA . ASP A 1 214 ? -0.609 -13.678 20.006 1.00 73.81 214 ASP A CA 1
ATOM 1772 C C . ASP A 1 214 ? -1.557 -12.836 19.126 1.00 73.81 214 ASP A C 1
ATOM 1774 O O . ASP A 1 214 ? -1.159 -12.225 18.120 1.00 73.81 214 ASP A O 1
ATOM 1778 N N . ASP A 1 215 ? -2.840 -12.793 19.489 1.00 82.69 215 ASP A N 1
ATOM 1779 C CA . ASP A 1 215 ? -3.859 -12.014 18.789 1.00 82.69 215 ASP A CA 1
ATOM 1780 C C . ASP A 1 215 ? -3.671 -10.510 19.006 1.00 82.69 215 ASP A C 1
ATOM 1782 O O . ASP A 1 215 ? -3.767 -9.727 18.048 1.00 82.69 215 ASP A O 1
ATOM 1786 N N . TYR A 1 216 ? -3.329 -10.108 20.230 1.00 84.69 216 TYR A N 1
ATOM 1787 C CA . TYR A 1 216 ? -3.054 -8.715 20.559 1.00 84.69 216 TYR A CA 1
ATOM 1788 C C . TYR A 1 216 ? -1.787 -8.190 19.866 1.00 84.69 216 TYR A C 1
ATOM 1790 O O . TYR A 1 216 ? -1.789 -7.091 19.291 1.00 84.69 216 TYR A O 1
ATOM 1798 N N . GLU A 1 217 ? -0.707 -8.975 19.859 1.00 82.44 217 GLU A N 1
ATOM 1799 C CA . GLU A 1 217 ? 0.537 -8.576 19.197 1.00 82.44 217 GLU A CA 1
ATOM 1800 C C . GLU A 1 217 ? 0.361 -8.459 17.675 1.00 82.44 217 GLU A C 1
ATOM 1802 O O . GLU A 1 217 ? 0.800 -7.478 17.056 1.00 82.44 217 GLU A O 1
ATOM 1807 N N . TRP A 1 218 ? -0.366 -9.399 17.067 1.00 87.62 218 TRP A N 1
ATOM 1808 C CA . TRP A 1 218 ? -0.713 -9.338 15.648 1.00 87.62 218 TRP A CA 1
ATOM 1809 C C . TRP A 1 218 ? -1.484 -8.062 15.286 1.00 87.62 218 TRP A C 1
ATOM 1811 O O . TRP A 1 218 ? -1.215 -7.425 14.257 1.00 87.62 218 TRP A O 1
ATOM 1821 N N . ASP A 1 219 ? -2.419 -7.655 16.139 1.00 89.19 219 ASP A N 1
ATOM 1822 C CA . ASP A 1 219 ? -3.216 -6.449 15.929 1.00 89.19 219 ASP A CA 1
ATOM 1823 C C . ASP A 1 219 ? -2.362 -5.194 16.002 1.00 89.19 219 ASP A C 1
ATOM 1825 O O . ASP A 1 219 ? -2.481 -4.310 15.154 1.00 89.19 219 ASP A O 1
ATOM 1829 N N . LYS A 1 220 ? -1.416 -5.147 16.937 1.00 87.69 220 LYS A N 1
ATOM 1830 C CA . LYS A 1 220 ? -0.462 -4.042 17.039 1.00 87.69 220 LYS A CA 1
ATOM 1831 C C . LYS A 1 220 ? 0.421 -3.924 15.792 1.00 87.69 220 LYS A C 1
ATOM 1833 O O . LYS A 1 220 ? 0.597 -2.820 15.265 1.00 87.69 220 LYS A O 1
ATOM 1838 N N . ILE A 1 221 ? 0.953 -5.044 15.297 1.00 86.44 221 ILE A N 1
ATOM 1839 C CA . ILE A 1 221 ? 1.819 -5.074 14.106 1.00 86.44 221 ILE A CA 1
ATOM 1840 C C . ILE A 1 221 ? 1.038 -4.641 12.864 1.00 86.44 221 ILE A C 1
ATOM 1842 O O . ILE A 1 221 ? 1.460 -3.736 12.136 1.00 86.44 221 ILE A O 1
ATOM 1846 N N . THR A 1 222 ? -0.120 -5.257 12.626 1.00 91.38 222 THR A N 1
ATOM 1847 C CA . THR A 1 222 ? -0.931 -4.955 11.440 1.00 91.38 222 THR A CA 1
ATOM 1848 C C . THR A 1 222 ? -1.475 -3.536 11.462 1.00 91.38 222 THR A C 1
ATOM 1850 O O . THR A 1 222 ? -1.515 -2.890 10.411 1.00 91.38 222 THR A O 1
ATOM 1853 N N . LEU A 1 223 ? -1.821 -3.014 12.640 1.00 91.88 223 LEU A N 1
ATOM 1854 C CA . LEU A 1 223 ? -2.236 -1.629 12.797 1.00 91.88 223 LEU A CA 1
ATOM 1855 C C . LEU A 1 223 ? -1.105 -0.651 12.473 1.00 91.88 223 LEU A C 1
ATOM 1857 O O . LEU A 1 223 ? -1.323 0.309 11.732 1.00 91.88 223 LEU A O 1
ATOM 1861 N N . SER A 1 224 ? 0.104 -0.906 12.977 1.00 88.62 224 SER A N 1
ATOM 1862 C CA . SER A 1 224 ? 1.283 -0.086 12.671 1.00 88.62 224 SER A CA 1
ATOM 1863 C C . SER A 1 224 ? 1.542 -0.027 11.163 1.00 88.62 224 SER A C 1
ATOM 1865 O O . SER A 1 224 ? 1.633 1.057 10.576 1.00 88.62 224 SER A O 1
ATOM 1867 N N . TRP A 1 225 ? 1.548 -1.191 10.502 1.00 90.94 225 TRP A N 1
ATOM 1868 C CA . TRP A 1 225 ? 1.695 -1.261 9.050 1.00 90.94 225 TRP A CA 1
ATOM 1869 C C . TRP A 1 225 ? 0.582 -0.510 8.330 1.00 90.94 225 TRP A C 1
ATOM 1871 O O . TRP A 1 225 ? 0.870 0.239 7.395 1.00 90.94 225 TRP A O 1
ATOM 1881 N N . PHE A 1 226 ? -0.675 -0.702 8.730 1.00 95.06 226 PHE A N 1
ATOM 1882 C CA . PHE A 1 226 ? -1.819 -0.031 8.119 1.00 95.06 226 PHE A CA 1
ATOM 1883 C C . PHE A 1 226 ? -1.674 1.490 8.181 1.00 95.06 226 PHE A C 1
ATOM 1885 O O . PHE A 1 226 ? -1.776 2.148 7.145 1.00 95.06 226 PHE A O 1
ATOM 1892 N N . LEU A 1 227 ? -1.371 2.043 9.360 1.00 91.62 227 LEU A N 1
ATOM 1893 C CA . LEU A 1 227 ? -1.213 3.486 9.557 1.00 91.62 227 LEU A CA 1
ATOM 1894 C C . LEU A 1 227 ? -0.065 4.057 8.721 1.00 91.62 227 LEU A C 1
ATOM 1896 O O . LEU A 1 227 ? -0.241 5.094 8.077 1.00 91.62 227 LEU A O 1
ATOM 1900 N N . GLN A 1 228 ? 1.077 3.365 8.667 1.00 91.75 228 GLN A N 1
ATOM 1901 C CA . GLN A 1 228 ? 2.205 3.775 7.827 1.00 91.75 228 GLN A CA 1
ATOM 1902 C C . GLN A 1 228 ? 1.797 3.883 6.349 1.00 91.75 228 GLN A C 1
ATOM 1904 O O . GLN A 1 228 ? 2.067 4.884 5.689 1.00 91.75 228 GLN A O 1
ATOM 1909 N N . GLN A 1 229 ? 1.109 2.874 5.823 1.00 93.75 229 GLN A N 1
ATOM 1910 C CA . GLN A 1 229 ? 0.688 2.866 4.420 1.00 93.75 229 GLN A CA 1
ATOM 1911 C C . GLN A 1 229 ? -0.389 3.910 4.129 1.00 93.75 229 GLN A C 1
ATOM 1913 O O . GLN A 1 229 ? -0.442 4.472 3.035 1.00 93.75 229 GLN A O 1
ATOM 1918 N N . LEU A 1 230 ? -1.257 4.180 5.102 1.00 93.56 230 LEU A N 1
ATOM 1919 C CA . LEU A 1 230 ? -2.281 5.212 5.003 1.00 93.56 230 LEU A CA 1
ATOM 1920 C C . LEU A 1 230 ? -1.653 6.595 4.824 1.00 93.56 230 LEU A C 1
ATOM 1922 O O . LEU A 1 230 ? -2.087 7.370 3.969 1.00 93.56 230 LEU A O 1
ATOM 1926 N N . VAL A 1 231 ? -0.588 6.863 5.580 1.00 90.62 231 VAL A N 1
ATOM 1927 C CA . VAL A 1 231 ? 0.244 8.061 5.433 1.00 90.62 231 VAL A CA 1
ATOM 1928 C C . VAL A 1 231 ? 0.860 8.127 4.043 1.00 90.62 231 VAL A C 1
ATOM 1930 O O . VAL A 1 231 ? 0.744 9.157 3.383 1.00 90.62 231 VAL A O 1
ATOM 1933 N N . GLU A 1 232 ? 1.451 7.036 3.557 1.00 92.25 232 GLU A N 1
ATOM 1934 C CA . GLU A 1 232 ? 2.032 6.990 2.211 1.00 92.25 232 GLU A CA 1
ATOM 1935 C C . GLU A 1 232 ? 0.980 7.274 1.125 1.00 92.25 232 GLU A C 1
ATOM 1937 O O . GLU A 1 232 ? 1.206 8.106 0.244 1.00 92.25 232 GLU A O 1
ATOM 1942 N N . LEU A 1 233 ? -0.210 6.668 1.208 1.00 92.94 233 LEU A N 1
ATOM 1943 C CA . LEU A 1 233 ? -1.308 6.934 0.272 1.00 92.94 233 LEU A CA 1
ATOM 1944 C C . LEU A 1 233 ? -1.820 8.381 0.348 1.00 92.94 233 LEU A C 1
ATOM 1946 O O . LEU A 1 233 ? -2.217 8.937 -0.682 1.00 92.94 233 LEU A O 1
ATOM 1950 N N . ASN A 1 234 ? -1.808 8.996 1.532 1.00 92.56 234 ASN A N 1
ATOM 1951 C CA . ASN A 1 234 ? -2.158 10.405 1.713 1.00 92.56 234 ASN A CA 1
ATOM 1952 C C . ASN A 1 234 ? -1.098 11.326 1.081 1.00 92.56 234 ASN A C 1
ATOM 1954 O O . ASN A 1 234 ? -1.444 12.168 0.256 1.00 92.56 234 ASN A O 1
ATOM 1958 N N . ILE A 1 235 ? 0.194 11.091 1.350 1.00 90.69 235 ILE A N 1
ATOM 1959 C CA . ILE A 1 235 ? 1.316 11.848 0.758 1.00 90.69 235 ILE A CA 1
ATOM 1960 C C . ILE A 1 235 ? 1.286 11.778 -0.775 1.00 90.69 235 ILE A C 1
ATOM 1962 O O . ILE A 1 235 ? 1.518 12.778 -1.453 1.00 90.69 235 ILE A O 1
ATOM 1966 N N . ILE A 1 236 ? 0.965 10.611 -1.340 1.00 91.94 236 ILE A N 1
ATOM 1967 C CA . ILE A 1 236 ? 0.859 10.432 -2.795 1.00 91.94 236 ILE A CA 1
ATOM 1968 C C . ILE A 1 236 ? -0.406 11.116 -3.370 1.00 91.94 236 ILE A C 1
ATOM 1970 O O . ILE A 1 236 ? -0.503 11.338 -4.580 1.00 91.94 236 ILE A O 1
ATOM 1974 N N . GLY A 1 237 ? -1.374 11.483 -2.525 1.00 93.31 237 GLY A N 1
ATOM 1975 C CA . GLY A 1 237 ? -2.600 12.185 -2.915 1.00 93.31 237 GLY A CA 1
ATOM 1976 C C . GLY A 1 237 ? -3.756 11.268 -3.326 1.00 93.31 237 GLY A C 1
ATOM 1977 O O . GLY A 1 237 ? -4.672 11.702 -4.027 1.00 93.31 237 GLY A O 1
ATOM 1978 N N . TYR A 1 238 ? -3.739 9.995 -2.916 1.00 94.12 238 TYR A N 1
ATOM 1979 C CA . TYR A 1 238 ? -4.862 9.072 -3.136 1.00 94.12 238 TYR A CA 1
ATOM 1980 C C . TYR A 1 238 ? -6.001 9.283 -2.136 1.00 94.12 238 TYR A C 1
ATOM 1982 O O . TYR A 1 238 ? -7.172 9.037 -2.465 1.00 94.12 238 TYR A O 1
ATOM 1990 N N . LEU A 1 239 ? -5.660 9.724 -0.928 1.00 94.56 239 LEU A N 1
ATOM 1991 C CA . LEU A 1 239 ? -6.580 9.917 0.184 1.00 94.56 239 LEU A CA 1
ATOM 1992 C C . LEU A 1 239 ? -6.569 11.371 0.635 1.00 94.56 239 LEU A C 1
ATOM 1994 O O . LEU A 1 239 ? -5.561 12.061 0.527 1.00 94.56 239 LEU A O 1
ATOM 1998 N N . LYS A 1 240 ? -7.710 11.822 1.150 1.00 93.56 240 LYS A N 1
ATOM 1999 C CA . LYS A 1 240 ? -7.843 13.102 1.835 1.00 93.56 240 LYS A CA 1
ATOM 2000 C C . LYS A 1 240 ? -8.594 12.908 3.136 1.00 93.56 240 LYS A C 1
ATOM 2002 O O . LYS A 1 240 ? -9.646 12.269 3.167 1.00 93.56 240 LYS A O 1
ATOM 2007 N N . GLU A 1 241 ? -8.071 13.504 4.195 1.00 88.62 241 GLU A N 1
ATOM 2008 C CA . GLU A 1 241 ? -8.750 13.556 5.482 1.00 88.62 241 GLU A CA 1
ATOM 2009 C C . GLU A 1 241 ? -10.004 14.422 5.409 1.00 88.62 241 GLU A C 1
ATOM 2011 O O . GLU A 1 241 ? -9.995 15.552 4.900 1.00 88.62 241 GLU A O 1
ATOM 2016 N N . ASN A 1 242 ? -11.100 13.897 5.950 1.00 84.69 242 ASN A N 1
ATOM 2017 C CA . ASN A 1 242 ? -12.319 14.664 6.090 1.00 84.69 242 ASN A CA 1
ATOM 2018 C C . ASN A 1 242 ? -12.317 15.409 7.431 1.00 84.69 242 ASN A C 1
ATOM 2020 O O . ASN A 1 242 ? -12.660 14.843 8.463 1.00 84.69 242 ASN A O 1
ATOM 2024 N N . LYS A 1 243 ? -12.021 16.717 7.406 1.00 82.50 243 LYS A N 1
ATOM 2025 C CA . LYS A 1 243 ? -11.994 17.582 8.607 1.00 82.50 243 LYS A CA 1
ATOM 2026 C C . LYS A 1 243 ? -13.287 17.568 9.433 1.00 82.50 243 LYS A C 1
ATOM 2028 O O . LYS A 1 243 ? -13.271 17.965 10.590 1.00 82.50 243 LYS A O 1
ATOM 2033 N N . SER A 1 244 ? -14.413 17.181 8.831 1.00 79.81 244 SER A N 1
ATOM 2034 C CA . SER A 1 244 ? -15.707 17.136 9.521 1.00 79.81 244 SER A CA 1
ATOM 2035 C C . SER A 1 244 ? -15.963 15.825 10.268 1.00 79.81 244 SER A C 1
ATOM 2037 O O . SER A 1 244 ? -16.809 15.803 11.160 1.00 79.81 244 SER A O 1
ATOM 2039 N N . LYS A 1 245 ? -15.272 14.737 9.902 1.00 80.31 245 LYS A N 1
ATOM 2040 C CA . LYS A 1 245 ? -15.447 13.409 10.496 1.00 80.31 245 LYS A CA 1
ATOM 2041 C C . LYS A 1 245 ? -14.110 12.670 10.505 1.00 80.31 245 LYS A C 1
ATOM 2043 O O . LYS A 1 245 ? -13.715 12.110 9.486 1.00 80.31 245 LYS A O 1
ATOM 2048 N N . ASN A 1 246 ? -13.465 12.620 11.668 1.00 79.50 246 ASN A N 1
ATOM 2049 C CA . ASN A 1 246 ? -12.143 12.005 11.849 1.00 79.50 246 ASN A CA 1
ATOM 2050 C C . ASN A 1 246 ? -12.116 10.483 11.597 1.00 79.50 246 ASN A C 1
ATOM 2052 O O . ASN A 1 246 ? -11.050 9.888 11.564 1.00 79.50 246 ASN A O 1
ATOM 2056 N N . GLU A 1 247 ? -13.274 9.852 11.406 1.00 90.38 247 GLU A N 1
ATOM 2057 C CA . GLU A 1 247 ? -13.421 8.407 11.186 1.00 90.38 247 GLU A CA 1
ATOM 2058 C C . GLU A 1 247 ? -13.520 8.022 9.701 1.00 90.38 247 GLU A C 1
ATOM 2060 O O . GLU A 1 247 ? -13.734 6.852 9.377 1.00 90.38 247 GLU A O 1
ATOM 2065 N N . PHE A 1 248 ? -13.407 8.992 8.784 1.00 92.50 248 PHE A N 1
ATOM 2066 C CA . PHE A 1 248 ? -13.576 8.746 7.354 1.00 92.50 248 PHE A CA 1
ATOM 2067 C C . PHE A 1 248 ? -12.503 9.416 6.496 1.00 92.50 248 PHE A C 1
ATOM 2069 O O . PHE A 1 248 ? -12.186 10.595 6.664 1.00 92.50 248 PHE A O 1
ATOM 2076 N N . PHE A 1 249 ? -12.052 8.691 5.474 1.00 93.38 249 PHE A N 1
ATOM 2077 C CA . PHE A 1 249 ? -11.246 9.237 4.384 1.00 93.38 249 PHE A CA 1
ATOM 2078 C C . PHE A 1 249 ? -12.078 9.446 3.119 1.00 93.38 249 PHE A C 1
ATOM 2080 O O . PHE A 1 249 ? -12.995 8.677 2.815 1.00 93.38 249 PHE A O 1
ATOM 2087 N N . GLU A 1 250 ? -11.733 10.478 2.348 1.00 94.56 250 GLU A N 1
ATOM 2088 C CA . GLU A 1 250 ? -12.245 10.679 0.993 1.00 94.56 250 GLU A CA 1
ATOM 2089 C C . GLU A 1 250 ? -11.232 10.169 -0.042 1.00 94.56 250 GLU A C 1
ATOM 2091 O O . GLU A 1 250 ? -10.063 10.559 -0.064 1.00 94.56 250 GLU A O 1
ATOM 2096 N N . LYS A 1 251 ? -11.712 9.307 -0.936 1.00 94.38 251 LYS A N 1
ATOM 2097 C CA . LYS A 1 251 ? -10.994 8.791 -2.099 1.00 94.38 251 LYS A CA 1
ATOM 2098 C C . LYS A 1 251 ? -10.921 9.853 -3.195 1.00 94.38 251 LYS A C 1
ATOM 2100 O O . LYS A 1 251 ? -11.949 10.243 -3.757 1.00 94.38 251 LYS A O 1
ATOM 2105 N N . LEU A 1 252 ? -9.706 10.286 -3.530 1.00 92.62 252 LEU A N 1
ATOM 2106 C CA . LEU A 1 252 ? -9.474 11.334 -4.531 1.00 92.62 252 LEU A CA 1
ATOM 2107 C C . LEU A 1 252 ? -9.279 10.802 -5.958 1.00 92.62 252 LEU A C 1
ATOM 2109 O O . LEU A 1 252 ? -9.609 11.490 -6.924 1.00 92.62 252 LEU A O 1
ATOM 2113 N N . VAL A 1 253 ? -8.753 9.584 -6.110 1.00 90.12 253 VAL A N 1
ATOM 2114 C CA . VAL A 1 253 ? -8.339 9.035 -7.407 1.00 90.12 253 VAL A CA 1
ATOM 2115 C C . VAL A 1 253 ? -9.202 7.836 -7.789 1.00 90.12 253 VAL A C 1
ATOM 2117 O O . VAL A 1 253 ? -9.358 6.873 -7.041 1.00 90.12 253 VAL A O 1
ATOM 2120 N N . TRP A 1 254 ? -9.728 7.878 -9.013 1.00 84.06 254 TRP A N 1
ATOM 2121 C CA . TRP A 1 254 ? -10.475 6.785 -9.632 1.00 84.06 254 TRP A CA 1
ATOM 2122 C C . TRP A 1 254 ? -9.704 6.245 -10.830 1.00 84.06 254 TRP A C 1
ATOM 2124 O O . TRP A 1 254 ? -9.051 6.996 -11.555 1.00 84.06 254 TRP A O 1
ATOM 2134 N N . LYS A 1 255 ? -9.776 4.932 -11.058 1.00 72.44 255 LYS A N 1
ATOM 2135 C CA . LYS A 1 255 ? -9.142 4.316 -12.225 1.00 72.44 255 LYS A CA 1
ATOM 2136 C C . LYS A 1 255 ? -9.861 4.779 -13.499 1.00 72.44 255 LYS A C 1
ATOM 2138 O O . LYS A 1 255 ? -11.054 4.536 -13.639 1.00 72.44 255 LYS A O 1
ATOM 2143 N N . GLY A 1 256 ? -9.125 5.385 -14.432 1.00 63.62 256 GLY A N 1
ATOM 2144 C CA . GLY A 1 256 ? -9.641 5.799 -15.748 1.00 63.62 256 GLY A CA 1
ATOM 2145 C C . GLY A 1 256 ? -9.973 7.289 -15.892 1.00 63.62 256 GLY A C 1
ATOM 2146 O O . GLY A 1 256 ? -10.397 7.699 -16.969 1.00 63.62 256 GLY A O 1
ATOM 2147 N N . ILE A 1 257 ? -9.743 8.083 -14.843 1.00 54.06 257 ILE A N 1
ATOM 2148 C CA . ILE A 1 257 ? -9.825 9.555 -14.801 1.00 54.06 257 ILE A CA 1
ATOM 2149 C C . ILE A 1 257 ? -8.482 10.063 -14.282 1.00 54.06 257 ILE A C 1
ATOM 2151 O O . ILE A 1 257 ? -8.047 11.186 -14.614 1.00 54.06 257 ILE A O 1
#

Organism: Candida boidinii (NCBI:txid5477)